Protein AF-A0A7X7SLP4-F1 (afdb_monomer_lite)

Secondary structure (DSSP, 8-state):
-------------------HHHHHHHHHHHT--SHHHHHHHHHHHHTTTTTSHHHHHHHHHHHHHHHHHSPP-HHHHHHHHHHHHHHHT----TT-TTHHHHHHHHHHHHHHHTTSHHHHT-HHHHHHHHHHHHHHHTTPPTTTTTTT-----SPPPHHHHHHHHHHHHHTHHHHHHHHHHHHHHHHHHHHHHHHHHHHHHTS-HHHHHHHHHHHHHHHT--HHHHHHHHTTT---

Structure (mmCIF, N/CA/C/O backbone):
data_AF-A0A7X7SLP4-F1
#
_entry.id   AF-A0A7X7SLP4-F1
#
loop_
_atom_site.group_PDB
_atom_site.id
_atom_site.type_symbol
_atom_site.label_atom_id
_atom_site.label_alt_id
_atom_site.label_comp_id
_atom_site.label_asym_id
_atom_site.label_entity_id
_atom_site.label_seq_id
_atom_site.pdbx_PDB_ins_code
_atom_site.Cartn_x
_atom_site.Cartn_y
_atom_site.Cartn_z
_atom_site.occupancy
_atom_site.B_iso_or_equiv
_atom_site.auth_seq_id
_atom_site.auth_comp_id
_atom_site.auth_asym_id
_atom_site.auth_atom_id
_atom_site.pdbx_PDB_model_num
ATOM 1 N N . MET A 1 1 ? 14.602 -52.295 -41.743 1.00 39.81 1 MET A N 1
ATOM 2 C CA . MET A 1 1 ? 14.988 -51.741 -40.430 1.00 39.81 1 MET A CA 1
ATOM 3 C C . MET A 1 1 ? 15.467 -50.313 -40.613 1.00 39.81 1 MET A C 1
ATOM 5 O O . MET A 1 1 ? 16.560 -50.138 -41.123 1.00 39.81 1 MET A O 1
ATOM 9 N N . LEU A 1 2 ? 14.656 -49.324 -40.236 1.00 30.56 2 LEU A N 1
ATOM 10 C CA . LEU A 1 2 ? 15.111 -48.065 -39.636 1.00 30.56 2 LEU A CA 1
ATOM 11 C C . LEU A 1 2 ? 13.874 -47.307 -39.144 1.00 30.56 2 LEU A C 1
ATOM 13 O O . LEU A 1 2 ? 12.909 -47.118 -39.879 1.00 30.56 2 LEU A O 1
ATOM 17 N N . LEU A 1 3 ? 13.888 -47.040 -37.842 1.00 29.89 3 LEU A N 1
ATOM 18 C CA . LEU A 1 3 ? 12.784 -46.564 -37.024 1.00 29.89 3 LEU A CA 1
ATOM 19 C C . LEU A 1 3 ? 12.465 -45.085 -37.275 1.00 29.89 3 LEU A C 1
ATOM 21 O O . LEU A 1 3 ? 13.362 -44.257 -37.411 1.00 29.89 3 LEU A O 1
ATOM 25 N N . LEU A 1 4 ? 11.162 -44.789 -37.235 1.00 32.41 4 LEU A N 1
ATOM 26 C CA . LEU A 1 4 ? 10.574 -43.476 -36.980 1.00 32.41 4 LEU A CA 1
ATOM 27 C C . LEU A 1 4 ? 11.237 -42.791 -35.772 1.00 32.41 4 LEU A C 1
ATOM 29 O O . LEU A 1 4 ? 11.295 -43.374 -34.691 1.00 32.41 4 LEU A O 1
ATOM 33 N N . ALA A 1 5 ? 11.583 -41.514 -35.914 1.00 36.44 5 ALA A N 1
ATOM 34 C CA . ALA A 1 5 ? 11.737 -40.600 -34.786 1.00 36.44 5 ALA A CA 1
ATOM 35 C C . ALA A 1 5 ? 10.960 -39.312 -35.088 1.00 36.44 5 ALA A C 1
ATOM 37 O O . ALA A 1 5 ? 11.470 -38.370 -35.689 1.00 36.44 5 ALA A O 1
ATOM 38 N N . VAL A 1 6 ? 9.685 -39.300 -34.694 1.00 35.59 6 VAL A N 1
ATOM 39 C CA . VAL A 1 6 ? 8.887 -38.077 -34.585 1.00 35.59 6 VAL A CA 1
ATOM 40 C C . VAL A 1 6 ? 9.350 -37.365 -33.316 1.00 35.59 6 VAL A C 1
ATOM 42 O O . VAL A 1 6 ? 9.094 -37.825 -32.206 1.00 35.59 6 VAL A O 1
ATOM 45 N N . LEU A 1 7 ? 10.054 -36.247 -33.482 1.00 33.22 7 LEU A N 1
ATOM 46 C CA . LEU A 1 7 ? 10.352 -35.305 -32.405 1.00 33.22 7 LEU A CA 1
ATOM 47 C C . LEU A 1 7 ? 9.052 -34.597 -32.003 1.00 33.22 7 LEU A C 1
ATOM 49 O O . LEU A 1 7 ? 8.697 -33.548 -32.536 1.00 33.22 7 LEU A O 1
ATOM 53 N N . ILE A 1 8 ? 8.325 -35.190 -31.055 1.00 36.59 8 ILE A N 1
ATOM 54 C CA . ILE A 1 8 ? 7.305 -34.478 -30.287 1.00 36.59 8 ILE A CA 1
ATOM 55 C C . ILE A 1 8 ? 8.057 -33.508 -29.379 1.00 36.59 8 ILE A C 1
ATOM 57 O O . ILE A 1 8 ? 8.629 -33.902 -28.362 1.00 36.59 8 ILE A O 1
ATOM 61 N N . VAL A 1 9 ? 8.059 -32.231 -29.762 1.00 33.56 9 VAL A N 1
ATOM 62 C CA . VAL A 1 9 ? 8.387 -31.123 -28.865 1.00 33.56 9 VAL A CA 1
ATOM 63 C C . VAL A 1 9 ? 7.417 -31.214 -27.689 1.00 33.56 9 VAL A C 1
ATOM 65 O O . VAL A 1 9 ? 6.245 -30.858 -27.803 1.00 33.56 9 VAL A O 1
ATOM 68 N N . HIS A 1 10 ? 7.897 -31.746 -26.565 1.00 30.38 10 HIS A N 1
ATOM 69 C CA . HIS A 1 10 ? 7.218 -31.647 -25.283 1.00 30.38 10 HIS A CA 1
ATOM 70 C C . HIS A 1 10 ? 7.176 -30.165 -24.908 1.00 30.38 10 HIS A C 1
ATOM 72 O O . HIS A 1 10 ? 8.094 -29.628 -24.293 1.00 30.38 10 HIS A O 1
ATOM 78 N N . MET A 1 11 ? 6.098 -29.487 -25.300 1.00 30.58 11 MET A N 1
ATOM 79 C CA . MET A 1 11 ? 5.671 -28.305 -24.572 1.00 30.58 11 MET A CA 1
ATOM 80 C C . MET A 1 11 ? 5.425 -28.745 -23.127 1.00 30.58 11 MET A C 1
ATOM 82 O O . MET A 1 11 ? 4.698 -29.724 -22.929 1.00 30.58 11 MET A O 1
ATOM 86 N N . PRO A 1 12 ? 5.993 -28.073 -22.111 1.00 33.44 12 PRO A N 1
ATOM 87 C CA . PRO A 1 12 ? 5.553 -28.313 -20.755 1.00 33.44 12 PRO A CA 1
ATOM 88 C C . PRO A 1 12 ? 4.082 -27.911 -20.725 1.00 33.44 12 PRO A C 1
ATOM 90 O O . PRO A 1 12 ? 3.734 -26.736 -20.871 1.00 33.44 12 PRO A O 1
ATOM 93 N N . ALA A 1 13 ? 3.206 -28.908 -20.607 1.00 32.22 13 ALA A N 1
ATOM 94 C CA . ALA A 1 13 ? 1.824 -28.677 -20.258 1.00 32.22 13 ALA A CA 1
ATOM 95 C C . ALA A 1 13 ? 1.851 -27.749 -19.044 1.00 32.22 13 ALA A C 1
ATOM 97 O O . ALA A 1 13 ? 2.453 -28.087 -18.022 1.00 32.22 13 ALA A O 1
ATOM 98 N N . LYS A 1 14 ? 1.251 -26.559 -19.173 1.00 37.62 14 LYS A N 1
ATOM 99 C CA . LYS A 1 14 ? 0.874 -25.752 -18.016 1.00 37.62 14 LYS A CA 1
ATOM 100 C C . LYS A 1 14 ? 0.113 -26.698 -17.102 1.00 37.62 14 LYS A C 1
ATOM 102 O O . LYS A 1 14 ? -1.035 -27.037 -17.388 1.00 37.62 14 LYS A O 1
ATOM 107 N N . SER A 1 15 ? 0.786 -27.172 -16.058 1.00 34.22 15 SER A N 1
ATOM 108 C CA . SER A 1 15 ? 0.146 -27.837 -14.942 1.00 34.22 15 SER A CA 1
ATOM 109 C C . SER A 1 15 ? -0.967 -26.892 -14.523 1.00 34.22 15 SER A C 1
ATOM 111 O O . SER A 1 15 ? -0.706 -25.778 -14.064 1.00 34.22 15 SER A O 1
ATOM 113 N N . LYS A 1 16 ? -2.216 -27.285 -14.784 1.00 40.72 16 LYS A N 1
ATOM 114 C CA . LYS A 1 16 ? -3.350 -26.728 -14.065 1.00 40.72 16 LYS A CA 1
ATOM 115 C C . LYS A 1 16 ? -3.080 -27.121 -12.620 1.00 40.72 16 LYS A C 1
ATOM 117 O O . LYS A 1 16 ? -3.448 -28.220 -12.212 1.00 40.72 16 LYS A O 1
ATOM 122 N N . ALA A 1 17 ? -2.363 -26.268 -11.887 1.00 43.84 17 ALA A N 1
ATOM 123 C CA . ALA A 1 17 ? -2.328 -26.331 -10.440 1.00 43.84 17 ALA A CA 1
ATOM 124 C C . ALA A 1 17 ? -3.786 -26.501 -10.017 1.00 43.84 17 ALA A C 1
ATOM 126 O O . ALA A 1 17 ? -4.636 -25.726 -10.456 1.00 43.84 17 ALA A O 1
ATOM 127 N N . SER A 1 18 ? -4.087 -27.601 -9.327 1.00 43.50 18 SER A N 1
ATOM 128 C CA . SER A 1 18 ? -5.453 -27.979 -8.984 1.00 43.50 18 SER A CA 1
ATOM 129 C C . SER A 1 18 ? -6.131 -26.785 -8.313 1.00 43.50 18 SER A C 1
ATOM 131 O O . SER A 1 18 ? -5.797 -26.428 -7.186 1.00 43.50 18 SER A O 1
ATOM 133 N N . THR A 1 19 ? -7.030 -26.117 -9.035 1.00 52.56 19 THR A N 1
ATOM 134 C CA . THR A 1 19 ? -7.731 -24.919 -8.557 1.00 52.56 19 THR A CA 1
ATOM 135 C C . THR A 1 19 ? -8.797 -25.284 -7.527 1.00 52.56 19 THR A C 1
ATOM 137 O O . THR A 1 19 ? -9.138 -24.463 -6.687 1.00 52.56 19 THR A O 1
ATOM 140 N N . ALA A 1 20 ? -9.267 -26.535 -7.526 1.00 53.53 20 ALA A N 1
ATOM 141 C CA . ALA A 1 20 ? -10.310 -27.042 -6.635 1.00 53.53 20 ALA A CA 1
ATOM 142 C C . ALA A 1 20 ? -10.036 -26.826 -5.125 1.00 53.53 20 ALA A C 1
ATOM 144 O O . ALA A 1 20 ? -10.887 -26.231 -4.463 1.00 53.53 20 ALA A O 1
ATOM 145 N N . PRO A 1 21 ? -8.877 -27.222 -4.551 1.00 61.38 21 PRO A N 1
ATOM 146 C CA . PRO A 1 21 ? -8.593 -26.991 -3.130 1.00 61.38 21 PRO A CA 1
ATOM 147 C C . PRO A 1 21 ? -8.506 -25.503 -2.759 1.00 61.38 21 PRO A C 1
ATOM 149 O O . PRO A 1 21 ? -8.809 -25.138 -1.624 1.00 61.38 21 PRO A O 1
ATOM 152 N N . GLN A 1 22 ? -8.125 -24.636 -3.702 1.00 66.88 22 GLN A N 1
ATOM 153 C CA . GLN A 1 22 ? -8.015 -23.195 -3.470 1.00 66.88 22 GLN A CA 1
ATOM 154 C C . GLN A 1 22 ? -9.369 -22.484 -3.593 1.00 66.88 22 GLN A C 1
ATOM 156 O O . GLN A 1 22 ? -9.683 -21.646 -2.753 1.00 66.88 22 GLN A O 1
ATOM 161 N N . THR A 1 23 ? -10.213 -22.866 -4.556 1.00 71.44 23 THR A N 1
ATOM 162 C CA . THR A 1 23 ? -11.600 -22.381 -4.657 1.00 71.44 23 THR A CA 1
ATOM 163 C C . THR A 1 23 ? -12.393 -22.728 -3.396 1.00 71.44 23 THR A C 1
ATOM 165 O O . THR A 1 23 ? -13.033 -21.858 -2.812 1.00 71.44 23 THR A O 1
ATOM 168 N N . GLN A 1 24 ? -12.247 -23.955 -2.886 1.00 74.25 24 GLN A N 1
ATOM 169 C CA . GLN A 1 24 ? -12.887 -24.372 -1.637 1.00 74.25 24 GLN A CA 1
ATOM 170 C C . GLN A 1 24 ? -12.340 -23.629 -0.401 1.00 74.25 24 GLN A C 1
ATOM 172 O O . GLN A 1 24 ? -13.026 -23.522 0.614 1.00 74.25 24 GLN A O 1
ATOM 177 N N . ALA A 1 25 ? -11.095 -23.140 -0.429 1.00 74.44 25 ALA A N 1
ATOM 178 C CA . ALA A 1 25 ? -10.548 -22.298 0.640 1.00 74.44 25 ALA A CA 1
ATOM 179 C C . ALA A 1 25 ? -11.152 -20.885 0.607 1.00 74.44 25 ALA A C 1
ATOM 181 O O . ALA A 1 25 ? -11.565 -20.375 1.645 1.00 74.44 25 ALA A O 1
ATOM 182 N N . VAL A 1 26 ? -11.288 -20.290 -0.583 1.00 77.44 26 VAL A N 1
ATOM 183 C CA . VAL A 1 26 ? -11.938 -18.981 -0.764 1.00 77.44 26 VAL A CA 1
ATOM 184 C C . VAL A 1 26 ? -13.393 -19.027 -0.293 1.00 77.44 26 VAL A C 1
ATOM 186 O O . VAL A 1 26 ? -13.789 -18.212 0.536 1.00 77.44 26 VAL A O 1
ATOM 189 N N . GLU A 1 27 ? -14.173 -20.019 -0.732 1.00 81.94 27 GLU A N 1
ATOM 190 C CA . GLU A 1 27 ? -15.573 -20.186 -0.309 1.00 81.94 27 GLU A CA 1
ATOM 191 C C . GLU A 1 27 ? -15.710 -20.332 1.213 1.00 81.94 27 GLU A C 1
ATOM 193 O O . GLU A 1 27 ? -16.589 -19.722 1.822 1.00 81.94 27 GLU A O 1
ATOM 198 N N . ARG A 1 28 ? -14.803 -21.085 1.851 1.00 80.25 28 ARG A N 1
ATOM 199 C CA . ARG A 1 28 ? -14.775 -21.230 3.313 1.00 80.25 28 ARG A CA 1
ATOM 200 C C . ARG A 1 28 ? -14.510 -19.908 4.023 1.00 80.25 28 ARG A C 1
ATOM 202 O O . ARG A 1 28 ? -15.190 -19.625 5.004 1.00 80.25 28 ARG A O 1
ATOM 209 N N . VAL A 1 29 ? -13.563 -19.103 3.539 1.00 79.50 29 VAL A N 1
ATOM 210 C CA . VAL A 1 29 ? -13.265 -17.780 4.114 1.00 79.50 29 VAL A CA 1
ATOM 211 C C . VAL A 1 29 ? -14.457 -16.833 3.964 1.00 79.50 29 VAL A C 1
ATOM 213 O O . VAL A 1 29 ? -14.805 -16.127 4.911 1.00 79.50 29 VAL A O 1
ATOM 216 N N . LEU A 1 30 ? -15.108 -16.833 2.800 1.00 82.75 30 LEU A N 1
ATOM 217 C CA . LEU A 1 30 ? -16.271 -15.982 2.533 1.00 82.75 30 LEU A CA 1
ATOM 218 C C . LEU A 1 30 ? -17.514 -16.394 3.342 1.00 82.75 30 LEU A C 1
ATOM 220 O O . LEU A 1 30 ? -18.386 -15.568 3.601 1.00 82.75 30 LEU A O 1
ATOM 224 N N . ALA A 1 31 ? -17.583 -17.641 3.809 1.00 82.00 31 ALA A N 1
ATOM 225 C CA . ALA A 1 31 ? -18.633 -18.109 4.714 1.00 82.00 31 ALA A CA 1
ATOM 226 C C . ALA A 1 31 ? -18.409 -17.714 6.192 1.00 82.00 31 ALA A C 1
ATOM 228 O O . ALA A 1 31 ? -19.238 -18.019 7.049 1.00 82.00 31 ALA A O 1
ATOM 229 N N . LEU A 1 32 ? -17.291 -17.060 6.534 1.00 81.50 32 LEU A N 1
ATOM 230 C CA . LEU A 1 32 ? -16.992 -16.681 7.917 1.00 81.50 32 LEU A CA 1
ATOM 231 C C . LEU A 1 32 ? -17.767 -15.435 8.353 1.00 81.50 32 LEU A C 1
ATOM 233 O O . LEU A 1 32 ? -17.847 -14.446 7.625 1.00 81.50 32 LEU A O 1
ATOM 237 N N . HIS A 1 33 ? -18.268 -15.460 9.592 1.00 74.69 33 HIS A N 1
ATOM 238 C CA . HIS A 1 33 ? -19.083 -14.381 10.170 1.00 74.69 33 HIS A CA 1
ATOM 239 C C . HIS A 1 33 ? -18.626 -13.925 11.571 1.00 74.69 33 HIS A C 1
ATOM 241 O O . HIS A 1 33 ? -19.318 -13.146 12.218 1.00 74.69 33 HIS A O 1
ATOM 247 N N . GLY A 1 34 ? -17.471 -14.395 12.062 1.00 71.00 34 GLY A N 1
ATOM 248 C CA . GLY A 1 34 ? -17.004 -14.127 13.430 1.00 71.00 34 GLY A CA 1
ATOM 249 C C . GLY A 1 34 ? -15.522 -13.761 13.535 1.00 71.00 34 GLY A C 1
ATOM 250 O O . GLY A 1 34 ? -14.697 -14.212 12.745 1.00 71.00 34 GLY A O 1
ATOM 251 N N . VAL A 1 35 ? -15.180 -12.976 14.561 1.00 70.44 35 VAL A N 1
ATOM 252 C CA . VAL A 1 35 ? -13.839 -12.389 14.794 1.00 70.44 35 VAL A CA 1
ATOM 253 C C . VAL A 1 35 ? -12.739 -13.437 14.899 1.00 70.44 35 VAL A C 1
ATOM 255 O O . VAL A 1 35 ? -11.696 -13.323 14.252 1.00 70.44 35 VAL A O 1
ATOM 258 N N . THR A 1 36 ? -12.977 -14.466 15.717 1.00 76.25 36 THR A N 1
ATOM 259 C CA . THR A 1 36 ? -12.037 -15.570 15.940 1.00 76.25 36 THR A CA 1
ATOM 260 C C . THR A 1 36 ? -11.795 -16.324 14.639 1.00 76.25 36 THR A C 1
ATOM 262 O O . THR A 1 36 ? -10.654 -16.620 14.300 1.00 76.25 36 THR A O 1
ATOM 265 N N . SER A 1 37 ? -12.855 -16.553 13.862 1.00 79.50 37 SER A N 1
ATOM 266 C CA . SER A 1 37 ? -12.766 -17.242 12.579 1.00 79.50 37 SER A CA 1
ATOM 267 C C . SER A 1 37 ? -11.988 -16.424 11.547 1.00 79.50 37 SER A C 1
ATOM 269 O O . SER A 1 37 ? -11.099 -16.968 10.902 1.00 79.50 37 SER A O 1
ATOM 271 N N . ILE A 1 38 ? -12.246 -15.113 11.441 1.00 81.81 38 ILE A N 1
ATOM 272 C CA . ILE A 1 38 ? -11.504 -14.218 10.536 1.00 81.81 38 ILE A CA 1
ATOM 273 C C . ILE A 1 38 ? -10.020 -14.155 10.910 1.00 81.81 38 ILE A C 1
ATOM 275 O O . ILE A 1 38 ? -9.158 -14.279 10.043 1.00 81.81 38 ILE A O 1
ATOM 279 N N . THR A 1 39 ? -9.705 -14.006 12.199 1.00 79.81 39 THR A N 1
ATOM 280 C CA . THR A 1 39 ? -8.309 -13.920 12.659 1.00 79.81 39 THR A CA 1
ATOM 281 C C . THR A 1 39 ? -7.547 -15.214 12.368 1.00 79.81 39 THR A C 1
ATOM 283 O O . THR A 1 39 ? -6.405 -15.162 11.914 1.00 79.81 39 THR A O 1
ATOM 286 N N . ASN A 1 40 ? -8.189 -16.368 12.569 1.00 86.19 40 ASN A N 1
ATOM 287 C CA . ASN A 1 40 ? -7.597 -17.676 12.291 1.00 86.19 40 ASN A CA 1
ATOM 288 C C . ASN A 1 40 ? -7.439 -17.952 10.789 1.00 86.19 40 ASN A C 1
ATOM 290 O O . ASN A 1 40 ? -6.538 -18.689 10.406 1.00 86.19 40 ASN A O 1
ATOM 294 N N . ALA A 1 41 ? -8.273 -17.341 9.944 1.00 87.56 41 ALA A N 1
ATOM 295 C CA . ALA A 1 41 ? -8.217 -17.493 8.494 1.00 87.56 41 ALA A CA 1
ATOM 296 C C . ALA A 1 41 ? -7.155 -16.607 7.815 1.00 87.56 41 ALA A C 1
ATOM 298 O O . ALA A 1 41 ? -6.837 -16.834 6.650 1.00 87.56 41 ALA A O 1
ATOM 299 N N . LEU A 1 42 ? -6.568 -15.618 8.506 1.00 88.44 42 LEU A N 1
ATOM 300 C CA . LEU A 1 42 ? -5.578 -14.705 7.911 1.00 88.44 42 LEU A CA 1
ATOM 301 C C . LEU A 1 42 ? -4.397 -15.406 7.209 1.00 88.44 42 LEU A C 1
ATOM 303 O O . LEU A 1 42 ? -4.028 -14.955 6.123 1.00 88.44 42 LEU A O 1
ATOM 307 N N . PRO A 1 43 ? -3.799 -16.489 7.749 1.00 90.50 43 PRO A N 1
ATOM 308 C CA . PRO A 1 43 ? -2.751 -17.224 7.044 1.00 90.50 43 PRO A CA 1
ATOM 309 C C . PRO A 1 43 ? -3.234 -17.846 5.727 1.00 90.50 43 PRO A C 1
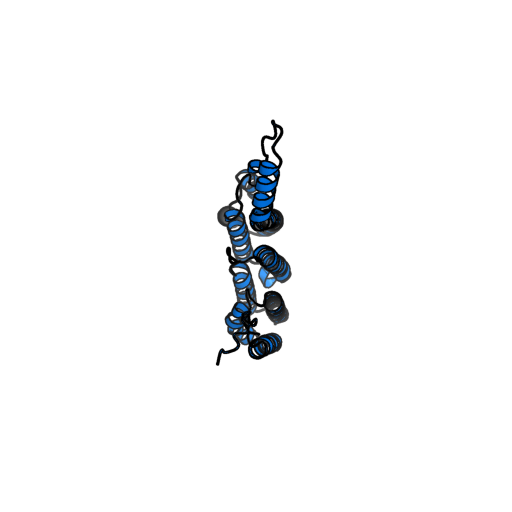ATOM 311 O O . PRO A 1 43 ? -2.523 -17.771 4.726 1.00 90.50 43 PRO A O 1
ATOM 314 N N . GLU A 1 44 ? -4.447 -18.408 5.707 1.00 89.88 44 GLU A N 1
ATOM 315 C CA . GLU A 1 44 ? -5.051 -18.994 4.502 1.00 89.88 44 GLU A CA 1
ATOM 316 C C . GLU A 1 44 ? -5.349 -17.920 3.455 1.00 89.88 44 GLU A C 1
ATOM 318 O O . GLU A 1 44 ? -5.034 -18.097 2.280 1.00 89.88 44 GLU A O 1
ATOM 323 N N . ILE A 1 45 ? -5.871 -16.767 3.887 1.00 92.12 45 ILE A N 1
ATOM 324 C CA . ILE A 1 45 ? -6.082 -15.609 3.013 1.00 92.12 45 ILE A CA 1
ATOM 325 C C . ILE A 1 45 ? -4.744 -15.163 2.423 1.00 92.12 45 ILE A C 1
ATOM 327 O O . ILE A 1 45 ? -4.629 -15.013 1.211 1.00 92.12 45 ILE A O 1
ATOM 331 N N . ARG A 1 46 ? -3.707 -15.000 3.254 1.00 92.19 46 ARG A N 1
ATOM 332 C CA . ARG A 1 46 ? -2.376 -14.562 2.808 1.00 92.19 46 ARG A CA 1
ATOM 333 C C . ARG A 1 46 ? -1.758 -15.512 1.780 1.00 92.19 46 ARG A C 1
ATOM 335 O O . ARG A 1 46 ? -1.072 -15.036 0.881 1.00 92.19 46 ARG A O 1
ATOM 342 N N . ALA A 1 47 ? -2.023 -16.814 1.876 1.00 91.12 47 ALA A N 1
ATOM 343 C CA . ALA A 1 47 ? -1.537 -17.811 0.921 1.00 91.12 47 ALA A CA 1
ATOM 344 C C . ALA A 1 47 ? -2.128 -17.657 -0.496 1.00 91.12 47 ALA A C 1
ATOM 346 O O . ALA A 1 47 ? -1.568 -18.195 -1.449 1.00 91.12 47 ALA A O 1
ATOM 347 N N . LEU A 1 48 ? -3.227 -16.909 -0.660 1.00 91.38 48 LEU A N 1
ATOM 348 C CA . LEU A 1 48 ? -3.782 -16.577 -1.978 1.00 91.38 48 LEU A CA 1
ATOM 349 C C . LEU A 1 48 ? -2.895 -15.589 -2.749 1.00 91.38 48 LEU A C 1
ATOM 351 O O . LEU A 1 48 ? -3.003 -15.490 -3.968 1.00 91.38 48 LEU A O 1
ATOM 355 N N . TRP A 1 49 ? -2.017 -14.852 -2.070 1.00 91.94 49 TRP A N 1
ATOM 356 C CA . TRP A 1 49 ? -1.101 -13.914 -2.708 1.00 91.94 49 TRP A CA 1
ATOM 357 C C . TRP A 1 49 ? 0.256 -14.568 -3.013 1.00 91.94 49 TRP A C 1
ATOM 359 O O . TRP A 1 49 ? 0.786 -15.272 -2.153 1.00 91.94 49 TRP A O 1
ATOM 369 N N . PRO A 1 50 ? 0.890 -14.298 -4.170 1.00 92.38 50 PRO A N 1
ATOM 370 C CA . PRO A 1 50 ? 0.449 -13.426 -5.266 1.00 92.38 50 PRO A CA 1
ATOM 371 C C . PRO A 1 50 ? -0.358 -14.141 -6.363 1.00 92.38 50 PRO A C 1
ATOM 373 O O . PRO A 1 50 ? -0.781 -13.484 -7.306 1.00 92.38 50 PRO A O 1
ATOM 376 N N . GLU A 1 51 ? -0.560 -15.459 -6.282 1.00 90.69 51 GLU A N 1
ATOM 377 C CA . GLU A 1 51 ? -1.093 -16.255 -7.405 1.00 90.69 51 GLU A CA 1
ATOM 378 C C . GLU A 1 51 ? -2.581 -16.009 -7.710 1.00 90.69 51 GLU A C 1
ATOM 380 O O . GLU A 1 51 ? -3.029 -16.178 -8.843 1.00 90.69 51 GLU A O 1
ATOM 385 N N . GLN A 1 52 ? -3.361 -15.586 -6.716 1.00 91.06 52 GLN A N 1
ATOM 386 C CA . GLN A 1 52 ? -4.784 -15.261 -6.834 1.00 91.06 52 GLN A CA 1
ATOM 387 C C . GLN A 1 52 ? -5.084 -13.900 -6.189 1.00 91.06 52 GLN A C 1
ATOM 389 O O . GLN A 1 52 ? -5.814 -13.807 -5.198 1.00 91.06 52 GLN A O 1
ATOM 394 N N . PRO A 1 53 ? -4.562 -12.798 -6.755 1.00 91.94 53 PRO A N 1
ATOM 395 C CA . PRO A 1 53 ? -4.606 -11.489 -6.108 1.00 91.94 53 PRO A CA 1
ATOM 396 C C . PRO A 1 53 ? -6.033 -10.922 -6.025 1.00 91.94 53 PRO A C 1
ATOM 398 O O . PRO A 1 53 ? -6.349 -10.163 -5.111 1.00 91.94 53 PRO A O 1
ATOM 401 N N . LYS A 1 54 ? -6.922 -11.327 -6.944 1.00 92.12 54 LYS A N 1
ATOM 402 C CA . LYS A 1 54 ? -8.350 -10.976 -6.899 1.00 92.12 54 LYS A CA 1
ATOM 403 C C . LYS A 1 54 ? -9.072 -11.680 -5.750 1.00 92.12 54 LYS A C 1
ATOM 405 O O . LYS A 1 54 ? -9.710 -11.000 -4.958 1.00 92.12 54 LYS A O 1
ATOM 410 N N . ALA A 1 55 ? -8.892 -12.995 -5.614 1.00 92.44 55 ALA A N 1
ATOM 411 C CA . ALA A 1 55 ? -9.478 -13.761 -4.514 1.00 92.44 55 ALA A CA 1
ATOM 412 C C . ALA A 1 55 ? -8.931 -13.298 -3.155 1.00 92.44 55 ALA A C 1
ATOM 414 O O . ALA A 1 55 ? -9.687 -13.135 -2.205 1.00 92.44 55 ALA A O 1
ATOM 415 N N . TYR A 1 56 ? -7.629 -12.993 -3.077 1.00 94.31 56 TYR A N 1
ATOM 416 C CA . TYR A 1 56 ? -7.036 -12.334 -1.912 1.00 94.31 56 TYR A CA 1
ATOM 417 C C . TYR A 1 56 ? -7.774 -11.031 -1.565 1.00 94.31 56 TYR A C 1
ATOM 419 O O . TYR A 1 56 ? -8.197 -10.845 -0.425 1.00 94.31 56 TYR A O 1
ATOM 427 N N . SER A 1 57 ? -7.966 -10.144 -2.550 1.00 94.94 57 SER A N 1
ATOM 428 C CA . SER A 1 57 ? -8.668 -8.871 -2.354 1.00 94.94 57 SER A CA 1
ATOM 429 C C . SER A 1 57 ? -10.107 -9.069 -1.874 1.00 94.94 57 SER A C 1
ATOM 431 O O . SER A 1 57 ? -10.528 -8.397 -0.937 1.00 94.94 57 SER A O 1
ATOM 433 N N . GLU A 1 58 ? -10.845 -10.007 -2.468 1.00 94.62 58 GLU A N 1
ATOM 434 C CA . GLU A 1 58 ? -12.219 -10.344 -2.076 1.00 94.62 58 GLU A CA 1
ATOM 435 C C . GLU A 1 58 ? -12.292 -10.862 -0.634 1.00 94.62 58 GLU A C 1
ATOM 437 O O . GLU A 1 58 ? -13.082 -10.352 0.160 1.00 94.62 58 GLU A O 1
ATOM 442 N N . CYS A 1 59 ? -11.413 -11.794 -0.259 1.00 94.19 59 CYS A N 1
ATOM 443 C CA . CYS A 1 59 ? -11.330 -12.324 1.101 1.00 94.19 59 CYS A CA 1
ATOM 444 C C . CYS A 1 59 ? -10.997 -11.242 2.139 1.00 94.19 59 CYS A C 1
ATOM 446 O O . CYS A 1 59 ? -11.583 -11.225 3.221 1.00 94.19 59 CYS A O 1
ATOM 448 N N . ILE A 1 60 ? -10.076 -10.323 1.826 1.00 95.69 60 ILE A N 1
ATOM 449 C CA . ILE A 1 60 ? -9.738 -9.208 2.720 1.00 95.69 60 ILE A CA 1
ATOM 450 C C . ILE A 1 60 ? -10.919 -8.249 2.874 1.00 95.69 60 ILE A C 1
ATOM 452 O O . ILE A 1 60 ? -11.232 -7.859 3.999 1.00 95.69 60 ILE A O 1
ATOM 456 N N . LYS A 1 61 ? -11.588 -7.881 1.774 1.00 94.81 61 LYS A N 1
ATOM 457 C CA . LYS A 1 61 ? -12.769 -7.006 1.822 1.00 94.81 61 LYS A CA 1
ATOM 458 C C . LYS A 1 61 ? -13.864 -7.609 2.689 1.00 94.81 61 LYS A C 1
ATOM 460 O O . LYS A 1 61 ? -14.356 -6.947 3.596 1.00 94.81 61 LYS A O 1
ATOM 465 N N . HIS A 1 62 ? -14.156 -8.893 2.480 1.00 92.00 62 HIS A N 1
ATOM 466 C CA . HIS A 1 62 ? -15.106 -9.635 3.303 1.00 92.00 62 HIS A CA 1
ATOM 467 C C . HIS A 1 62 ? -14.709 -9.634 4.782 1.00 92.00 62 HIS A C 1
ATOM 469 O O . HIS A 1 62 ? -15.530 -9.326 5.642 1.00 92.00 62 HIS A O 1
ATOM 475 N N . ALA A 1 63 ? -13.440 -9.916 5.092 1.00 91.94 63 ALA A N 1
ATOM 476 C CA . ALA A 1 63 ? -12.942 -9.904 6.465 1.00 91.94 63 ALA A CA 1
ATOM 477 C C . ALA A 1 63 ? -13.136 -8.540 7.144 1.00 91.94 63 ALA A C 1
ATOM 479 O O . ALA A 1 63 ? -13.604 -8.482 8.280 1.00 91.94 63 ALA A O 1
ATOM 480 N N . VAL A 1 64 ? -12.815 -7.444 6.454 1.00 91.88 64 VAL A N 1
ATOM 481 C CA . VAL A 1 64 ? -13.017 -6.085 6.975 1.00 91.88 64 VAL A CA 1
ATOM 482 C C . VAL A 1 64 ? -14.505 -5.768 7.137 1.00 91.88 64 VAL A C 1
ATOM 484 O O . VAL A 1 64 ? -14.885 -5.263 8.190 1.00 91.88 64 VAL A O 1
ATOM 487 N N . ASP A 1 65 ? -15.354 -6.114 6.167 1.00 89.50 65 ASP A N 1
ATOM 488 C CA . ASP A 1 65 ? -16.804 -5.878 6.235 1.00 89.50 65 ASP A CA 1
ATOM 489 C C . ASP A 1 65 ? -17.463 -6.632 7.396 1.00 89.50 65 ASP A C 1
ATOM 491 O O . ASP A 1 65 ? -18.309 -6.079 8.102 1.00 89.50 65 ASP A O 1
ATOM 495 N N . VAL A 1 66 ? -17.074 -7.890 7.621 1.00 87.44 66 VAL A N 1
ATOM 496 C CA . VAL A 1 66 ? -17.549 -8.692 8.758 1.00 87.44 66 VAL A CA 1
ATOM 497 C C . VAL A 1 66 ? -17.144 -8.041 10.078 1.00 87.44 66 VAL A C 1
ATOM 499 O O . VAL A 1 66 ? -17.966 -7.930 10.986 1.00 87.44 66 VAL A O 1
ATOM 502 N N . LEU A 1 67 ? -15.896 -7.576 10.184 1.00 86.69 67 LEU A N 1
ATOM 503 C CA . LEU A 1 67 ? -15.393 -6.930 11.397 1.00 86.69 67 LEU A CA 1
ATOM 504 C C . LEU A 1 67 ? -16.018 -5.548 11.630 1.00 86.69 67 LEU A C 1
ATOM 506 O O . LEU A 1 67 ? -16.222 -5.174 12.781 1.00 86.69 67 LEU A O 1
ATOM 510 N N . ALA A 1 68 ? -16.351 -4.811 10.568 1.00 83.00 68 ALA A N 1
ATOM 511 C CA . ALA A 1 68 ? -16.990 -3.499 10.651 1.00 83.00 68 ALA A CA 1
ATOM 512 C C . ALA A 1 68 ? -18.476 -3.569 11.047 1.00 83.00 68 ALA A C 1
ATOM 514 O O . ALA A 1 68 ? -18.995 -2.623 11.630 1.00 83.00 68 ALA A O 1
ATOM 515 N N . LYS A 1 69 ? -19.168 -4.674 10.735 1.00 79.62 69 LYS A N 1
ATOM 516 C CA . LYS A 1 69 ? -20.589 -4.891 11.080 1.00 79.62 69 LYS A CA 1
ATOM 517 C C . LYS A 1 69 ? -20.805 -5.462 12.483 1.00 79.62 69 LYS A C 1
ATOM 519 O O . LYS A 1 69 ? -21.944 -5.545 12.939 1.00 79.62 69 LYS A O 1
ATOM 524 N N . ALA A 1 70 ? -19.745 -5.917 13.140 1.00 72.06 70 ALA A N 1
ATOM 525 C CA . ALA A 1 70 ? -19.837 -6.522 14.457 1.00 72.06 70 ALA A CA 1
ATOM 526 C C . ALA A 1 70 ? -19.972 -5.447 15.564 1.00 72.06 70 ALA A C 1
ATOM 528 O O . ALA A 1 70 ? -19.490 -4.331 15.383 1.00 72.06 70 ALA A O 1
ATOM 529 N N . PRO A 1 71 ? -20.612 -5.756 16.711 1.00 72.19 71 PRO A N 1
ATOM 530 C CA . PRO A 1 71 ? -20.828 -4.787 17.790 1.00 72.19 71 PRO A CA 1
ATOM 531 C C . PRO A 1 71 ? -19.507 -4.229 18.320 1.00 72.19 71 PRO A C 1
ATOM 533 O O . PRO A 1 71 ? -18.622 -5.018 18.640 1.00 72.19 71 PRO A O 1
ATOM 536 N N . ASP A 1 72 ? -19.384 -2.906 18.464 1.00 71.38 72 ASP A N 1
ATOM 537 C CA . ASP A 1 72 ? -18.126 -2.247 18.839 1.00 71.38 72 ASP A CA 1
ATOM 538 C C . ASP A 1 72 ? -17.447 -2.894 20.056 1.00 71.38 72 ASP A C 1
ATOM 540 O O . ASP A 1 72 ? -17.953 -2.898 21.180 1.00 71.38 72 ASP A O 1
ATOM 544 N N . SER A 1 73 ? -16.248 -3.434 19.833 1.00 77.25 73 SER A N 1
ATOM 545 C CA . SER A 1 73 ? -15.382 -3.945 20.892 1.00 77.25 73 SER A CA 1
ATOM 546 C C . SER A 1 73 ? -13.916 -3.711 20.544 1.00 77.25 73 SER A C 1
ATOM 548 O O . SER A 1 73 ? -13.512 -3.727 19.380 1.00 77.25 73 SER A O 1
ATOM 550 N N . LYS A 1 74 ? -13.072 -3.527 21.565 1.00 80.81 74 LYS A N 1
ATOM 551 C CA . LYS A 1 74 ? -11.629 -3.304 21.359 1.00 80.81 74 LYS A CA 1
ATOM 552 C C . LYS A 1 74 ? -10.958 -4.450 20.588 1.00 80.81 74 LYS A C 1
ATOM 554 O O . LYS A 1 74 ? -10.035 -4.204 19.814 1.00 80.81 74 LYS A O 1
ATOM 559 N N . SER A 1 75 ? -11.415 -5.688 20.782 1.00 81.00 75 SER A N 1
ATOM 560 C CA . SER A 1 75 ? -10.881 -6.871 20.097 1.00 81.00 75 SER A CA 1
ATOM 561 C C . SER A 1 75 ? -11.194 -6.872 18.598 1.00 81.00 75 SER A C 1
ATOM 563 O O . SER A 1 75 ? -10.323 -7.227 17.806 1.00 81.00 75 SER A O 1
ATOM 565 N N . LEU A 1 76 ? -12.383 -6.416 18.194 1.00 81.62 76 LEU A N 1
ATOM 566 C CA . LEU A 1 76 ? -12.769 -6.244 16.789 1.00 81.62 76 LEU A CA 1
ATOM 567 C C . LEU A 1 76 ? -11.921 -5.195 16.086 1.00 81.62 76 LEU A C 1
ATOM 569 O O . LEU A 1 76 ? -11.350 -5.457 15.028 1.00 81.62 76 LEU A O 1
ATOM 573 N N . THR A 1 77 ? -11.774 -4.035 16.720 1.00 83.62 77 THR A N 1
ATOM 574 C CA . THR A 1 77 ? -10.917 -2.957 16.230 1.00 83.62 77 THR A CA 1
ATOM 575 C C . THR A 1 77 ? -9.474 -3.439 16.053 1.00 83.62 77 THR A C 1
ATOM 577 O O . THR A 1 77 ? -8.848 -3.186 15.025 1.00 83.62 77 THR A O 1
ATOM 580 N N . GLN A 1 78 ? -8.945 -4.215 17.005 1.00 87.19 78 GLN A N 1
ATOM 581 C CA . GLN A 1 78 ? -7.613 -4.809 16.874 1.00 87.19 78 GLN A CA 1
ATOM 582 C C . GLN A 1 78 ? -7.536 -5.837 15.735 1.00 87.19 78 GLN A C 1
ATOM 584 O O . GLN A 1 78 ? -6.537 -5.866 15.016 1.00 87.19 78 GLN A O 1
ATOM 589 N N . ALA A 1 79 ? -8.562 -6.671 15.547 1.00 88.12 79 ALA A N 1
ATOM 590 C CA . ALA A 1 79 ? -8.609 -7.638 14.453 1.00 88.12 79 ALA A CA 1
ATOM 591 C C . ALA A 1 79 ? -8.632 -6.943 13.080 1.00 88.12 79 ALA A C 1
ATOM 593 O O . ALA A 1 79 ? -7.855 -7.316 12.202 1.00 88.12 79 ALA A O 1
ATOM 594 N N . ALA A 1 80 ? -9.430 -5.883 12.919 1.00 90.38 80 ALA A N 1
ATOM 595 C CA . ALA A 1 80 ? -9.500 -5.107 11.680 1.00 90.38 80 ALA A CA 1
ATOM 596 C C . ALA A 1 80 ? -8.143 -4.474 11.341 1.00 90.38 80 ALA A C 1
ATOM 598 O O . ALA A 1 80 ? -7.664 -4.562 10.211 1.00 90.38 80 ALA A O 1
ATOM 599 N N . ARG A 1 81 ? -7.454 -3.931 12.351 1.00 89.94 81 ARG A N 1
ATOM 600 C CA . ARG A 1 81 ? -6.098 -3.386 12.194 1.00 89.94 81 ARG A CA 1
ATOM 601 C C . ARG A 1 81 ? -5.066 -4.456 11.842 1.00 89.94 81 ARG A C 1
ATOM 603 O O . ARG A 1 81 ? -4.175 -4.192 11.045 1.00 89.94 81 ARG A O 1
ATOM 610 N N . ARG A 1 82 ? -5.182 -5.674 12.386 1.00 90.81 82 ARG A N 1
ATOM 611 C CA . ARG A 1 82 ? -4.315 -6.806 12.000 1.00 90.81 82 ARG A CA 1
ATOM 612 C C . ARG A 1 82 ? -4.526 -7.208 10.542 1.00 90.81 82 ARG A C 1
ATOM 614 O O . ARG A 1 82 ? -3.543 -7.463 9.850 1.00 90.81 82 ARG A O 1
ATOM 621 N N . VAL A 1 83 ? -5.777 -7.228 10.076 1.00 93.00 83 VAL A N 1
ATOM 622 C CA . VAL A 1 83 ? -6.098 -7.469 8.660 1.00 93.00 83 VAL A CA 1
ATOM 623 C C . VAL A 1 83 ? -5.457 -6.382 7.795 1.00 93.00 83 VAL A C 1
ATOM 625 O O . VAL A 1 83 ? -4.734 -6.702 6.856 1.00 93.00 83 VAL A O 1
ATOM 628 N N . PHE A 1 84 ? -5.629 -5.109 8.159 1.00 95.44 84 PHE A N 1
ATOM 629 C CA . PHE A 1 84 ? -5.020 -3.983 7.448 1.00 95.44 84 PHE A CA 1
ATOM 630 C C . PHE A 1 84 ? -3.489 -4.069 7.394 1.00 95.44 84 PHE A C 1
ATOM 632 O O . PHE A 1 84 ? -2.906 -4.016 6.313 1.00 95.44 84 PHE A O 1
ATOM 639 N N . ALA A 1 85 ? -2.831 -4.284 8.535 1.00 94.38 85 ALA A N 1
ATOM 640 C CA . ALA A 1 85 ? -1.380 -4.441 8.598 1.00 94.38 85 ALA A CA 1
ATOM 641 C C . ALA A 1 85 ? -0.892 -5.623 7.741 1.00 94.38 85 ALA A C 1
ATOM 643 O O . ALA A 1 85 ? 0.158 -5.536 7.107 1.00 94.38 85 ALA A O 1
ATOM 644 N N . SER A 1 86 ? -1.664 -6.715 7.661 1.00 94.00 86 SER A N 1
ATOM 645 C CA . SER A 1 86 ? -1.354 -7.834 6.764 1.00 94.00 86 SER A CA 1
ATOM 646 C C . SER A 1 86 ? -1.349 -7.411 5.293 1.00 94.00 86 SER A C 1
ATOM 648 O O . SER A 1 86 ? -0.492 -7.871 4.543 1.00 94.00 86 SER A O 1
ATOM 650 N N . VAL A 1 87 ? -2.265 -6.529 4.876 1.00 96.12 87 VAL A N 1
ATOM 651 C CA . VAL A 1 87 ? -2.284 -5.974 3.512 1.00 96.12 87 VAL A CA 1
ATOM 652 C C . VAL A 1 87 ? -1.072 -5.078 3.274 1.00 96.12 87 VAL A C 1
ATOM 654 O O . VAL A 1 87 ? -0.385 -5.248 2.269 1.00 96.12 87 VAL A O 1
ATOM 657 N N . CYS A 1 88 ? -0.770 -4.158 4.193 1.00 95.94 88 CYS A N 1
ATOM 658 C CA . CYS A 1 88 ? 0.366 -3.243 4.050 1.00 95.94 88 CYS A CA 1
ATOM 659 C C . CYS A 1 88 ? 1.697 -3.995 3.934 1.00 95.94 88 CYS A C 1
ATOM 661 O O . CYS A 1 88 ? 2.527 -3.658 3.095 1.00 95.94 88 CYS A O 1
ATOM 663 N N . ARG A 1 89 ? 1.865 -5.071 4.703 1.00 93.50 89 ARG A N 1
ATOM 664 C CA . ARG A 1 89 ? 3.113 -5.846 4.772 1.00 93.50 89 ARG A CA 1
ATOM 665 C C . ARG A 1 89 ? 3.198 -6.980 3.753 1.00 93.50 89 ARG A C 1
ATOM 667 O O . ARG A 1 89 ? 4.158 -7.752 3.777 1.00 93.50 89 ARG A O 1
ATOM 674 N N . ILE A 1 90 ? 2.197 -7.142 2.883 1.00 92.12 90 ILE A N 1
ATOM 675 C CA . ILE A 1 90 ? 2.265 -8.182 1.859 1.00 92.12 90 ILE A CA 1
ATOM 676 C C . ILE A 1 90 ? 3.294 -7.783 0.789 1.00 92.12 90 ILE A C 1
ATOM 678 O O . ILE A 1 90 ? 3.252 -6.648 0.298 1.00 92.12 90 ILE A O 1
ATOM 682 N N . PRO A 1 91 ? 4.252 -8.662 0.443 1.00 86.69 91 PRO A N 1
ATOM 683 C CA . PRO A 1 91 ? 5.323 -8.296 -0.469 1.00 86.69 91 PRO A CA 1
ATOM 684 C C . PRO A 1 91 ? 4.811 -8.211 -1.907 1.00 86.69 91 PRO A C 1
ATOM 686 O O . PRO A 1 91 ? 4.089 -9.090 -2.386 1.00 86.69 91 PRO A O 1
ATOM 689 N N . THR A 1 92 ? 5.250 -7.181 -2.623 1.00 80.56 92 THR A N 1
ATOM 690 C CA . THR A 1 92 ? 5.161 -7.128 -4.084 1.00 80.56 92 THR A CA 1
ATOM 691 C C . THR A 1 92 ? 6.481 -7.680 -4.615 1.00 80.56 92 THR A C 1
ATOM 693 O O . THR A 1 92 ? 7.485 -6.976 -4.616 1.00 80.56 92 THR A O 1
ATOM 696 N N . SER A 1 93 ? 6.533 -8.972 -4.951 1.00 74.56 93 SER A N 1
ATOM 697 C CA . SER A 1 93 ? 7.782 -9.637 -5.354 1.00 74.56 93 SER A CA 1
ATOM 698 C C . SER A 1 93 ? 8.471 -8.904 -6.512 1.00 74.56 93 SER A C 1
ATOM 700 O O . SER A 1 93 ? 7.863 -8.694 -7.562 1.00 74.56 93 SER A O 1
ATOM 702 N N . ALA A 1 94 ? 9.749 -8.556 -6.332 1.00 64.50 94 ALA A N 1
ATOM 703 C CA . ALA A 1 94 ? 10.518 -7.767 -7.295 1.00 64.50 94 ALA A CA 1
ATOM 704 C C . ALA A 1 94 ? 10.725 -8.480 -8.644 1.00 64.50 94 ALA A C 1
ATOM 706 O O . ALA A 1 94 ? 10.816 -7.812 -9.675 1.00 64.50 94 ALA A O 1
ATOM 707 N N . ASP A 1 95 ? 10.733 -9.815 -8.644 1.00 71.94 95 ASP A N 1
ATOM 708 C CA . ASP A 1 95 ? 11.125 -10.641 -9.794 1.00 71.94 95 ASP A CA 1
ATOM 709 C C . ASP A 1 95 ? 9.954 -11.099 -10.677 1.00 71.94 95 ASP A C 1
ATOM 711 O O . ASP A 1 95 ? 10.150 -11.870 -11.616 1.00 71.94 95 ASP A O 1
ATOM 715 N N . ARG A 1 96 ? 8.723 -10.648 -10.400 1.00 81.00 96 ARG A N 1
ATOM 716 C CA . ARG A 1 96 ? 7.551 -11.043 -11.196 1.00 81.00 96 ARG A CA 1
ATOM 717 C C . ARG A 1 96 ? 7.242 -10.049 -12.310 1.00 81.00 96 ARG A C 1
ATOM 719 O O . ARG A 1 96 ? 7.266 -8.838 -12.103 1.00 81.00 96 ARG A O 1
ATOM 726 N N . GLU A 1 97 ? 6.849 -10.563 -13.474 1.00 79.56 97 GLU A N 1
ATOM 727 C CA . GLU A 1 97 ? 6.399 -9.739 -14.607 1.00 79.56 97 GLU A CA 1
ATOM 728 C C . GLU A 1 97 ? 5.111 -8.955 -14.296 1.00 79.56 97 GLU A C 1
ATOM 730 O O . GLU A 1 97 ? 4.928 -7.837 -14.780 1.00 79.56 97 GLU A O 1
ATOM 735 N N . ASP A 1 98 ? 4.235 -9.506 -13.450 1.00 85.06 98 ASP A N 1
ATOM 736 C CA . ASP A 1 98 ? 2.948 -8.921 -13.054 1.00 85.06 98 ASP A CA 1
ATOM 737 C C . ASP A 1 98 ? 3.044 -7.936 -11.872 1.00 85.06 98 ASP A C 1
ATOM 739 O O . ASP A 1 98 ? 2.026 -7.383 -11.442 1.00 85.06 98 ASP A O 1
ATOM 743 N N . ARG A 1 99 ? 4.259 -7.638 -11.382 1.00 89.56 99 ARG A N 1
ATOM 744 C CA . ARG A 1 99 ? 4.490 -6.745 -10.231 1.00 89.56 99 ARG A CA 1
ATOM 745 C C . ARG A 1 99 ? 3.792 -5.375 -10.305 1.00 89.56 99 ARG A C 1
ATOM 747 O O . ARG A 1 99 ? 3.289 -4.957 -9.262 1.00 89.56 99 ARG A O 1
ATOM 754 N N . PRO A 1 100 ? 3.656 -4.676 -11.460 1.00 90.81 100 PRO A N 1
ATOM 755 C CA . PRO A 1 100 ? 2.930 -3.405 -11.488 1.00 90.81 100 PRO A CA 1
ATOM 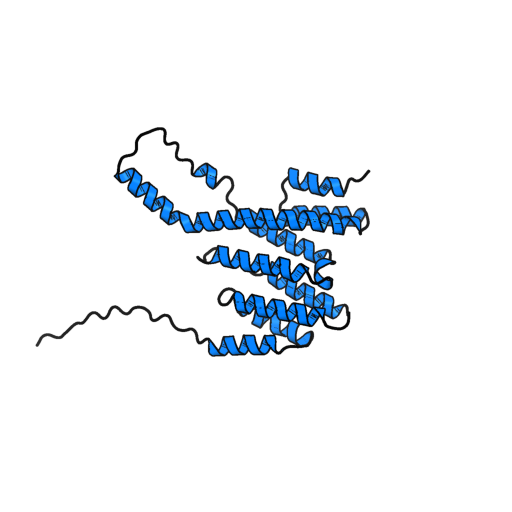756 C C . PRO A 1 100 ? 1.438 -3.600 -11.186 1.00 90.81 100 PRO A C 1
ATOM 758 O O . PRO A 1 100 ? 0.835 -2.830 -10.445 1.00 90.81 100 PRO A O 1
ATOM 761 N N . SER A 1 101 ? 0.835 -4.671 -11.713 1.00 90.69 101 SER A N 1
ATOM 762 C CA . SER A 1 101 ? -0.570 -4.996 -11.457 1.00 90.69 101 SER A CA 1
ATOM 763 C C . SER A 1 101 ? -0.803 -5.418 -10.008 1.00 90.69 101 SER A C 1
ATOM 765 O O . SER A 1 101 ? -1.799 -5.014 -9.411 1.00 90.69 101 SER A O 1
ATOM 767 N N . LEU A 1 102 ? 0.124 -6.183 -9.426 1.00 93.25 102 LEU A N 1
ATOM 768 C CA . LEU A 1 102 ? 0.075 -6.553 -8.013 1.00 93.25 102 LEU A CA 1
ATOM 769 C C . LEU A 1 102 ? 0.188 -5.323 -7.102 1.00 93.25 102 LEU A C 1
ATOM 771 O O . LEU A 1 102 ? -0.613 -5.184 -6.179 1.00 93.25 102 LEU A O 1
ATOM 775 N N . LEU A 1 103 ? 1.112 -4.396 -7.386 1.00 93.94 103 LEU A N 1
ATOM 776 C CA . LEU A 1 103 ? 1.222 -3.146 -6.627 1.00 93.94 103 LEU A CA 1
ATOM 777 C C . LEU A 1 103 ? -0.099 -2.375 -6.654 1.00 93.94 103 LEU A C 1
ATOM 779 O O . LEU A 1 103 ? -0.609 -1.998 -5.602 1.00 93.94 103 LEU A O 1
ATOM 783 N N . ARG A 1 104 ? -0.703 -2.225 -7.835 1.00 92.50 104 ARG A N 1
ATOM 784 C CA . ARG A 1 104 ? -1.984 -1.534 -7.981 1.00 92.50 104 ARG A CA 1
ATOM 785 C C . ARG A 1 104 ? -3.102 -2.178 -7.160 1.00 92.50 104 ARG A C 1
ATOM 787 O O . ARG A 1 104 ? -3.804 -1.470 -6.448 1.00 92.50 104 ARG A O 1
ATOM 794 N N . ILE A 1 105 ? -3.235 -3.507 -7.196 1.00 94.00 105 ILE A N 1
ATOM 795 C CA . ILE A 1 105 ? -4.239 -4.226 -6.390 1.00 94.00 105 ILE A CA 1
ATOM 796 C C . ILE A 1 105 ? -3.996 -4.008 -4.892 1.00 94.00 105 ILE A C 1
ATOM 798 O O . ILE A 1 105 ? -4.950 -3.763 -4.152 1.00 94.00 105 ILE A O 1
ATOM 802 N N . LYS A 1 106 ? -2.735 -4.070 -4.441 1.00 95.25 106 LYS A N 1
ATOM 803 C CA . LYS A 1 106 ? -2.364 -3.786 -3.047 1.00 95.25 106 LYS A CA 1
ATOM 804 C C . LYS A 1 106 ? -2.791 -2.369 -2.656 1.00 95.25 106 LYS A C 1
ATOM 806 O O . LYS A 1 106 ? -3.440 -2.200 -1.630 1.00 95.25 106 LYS A O 1
ATOM 811 N N . CYS A 1 107 ? -2.481 -1.368 -3.476 1.00 94.06 107 CYS A N 1
ATOM 812 C CA . CYS A 1 107 ? -2.813 0.031 -3.203 1.00 94.06 107 CYS A CA 1
ATOM 813 C C . CYS A 1 107 ? -4.323 0.295 -3.200 1.00 94.06 107 CYS A C 1
ATOM 815 O O . CYS A 1 107 ? -4.823 0.913 -2.261 1.00 94.06 107 CYS A O 1
ATOM 817 N N . ASP A 1 108 ? -5.055 -0.223 -4.189 1.00 94.12 108 ASP A N 1
ATOM 818 C CA . ASP A 1 108 ? -6.516 -0.109 -4.253 1.00 94.12 108 ASP A CA 1
ATOM 819 C C . ASP A 1 108 ? -7.167 -0.734 -3.005 1.00 94.12 108 ASP A C 1
ATOM 821 O O . ASP A 1 108 ? -8.114 -0.183 -2.439 1.00 94.12 108 ASP A O 1
ATOM 825 N N . LEU A 1 109 ? -6.634 -1.866 -2.534 1.00 95.81 109 LEU A N 1
ATOM 826 C CA . LEU A 1 109 ? -7.118 -2.540 -1.333 1.00 95.81 109 LEU A CA 1
ATOM 827 C C . LEU A 1 109 ? -6.786 -1.773 -0.047 1.00 95.81 109 LEU A C 1
ATOM 829 O O . LEU A 1 109 ? -7.645 -1.676 0.823 1.00 95.81 109 LEU A O 1
ATOM 833 N N . ILE A 1 110 ? -5.582 -1.201 0.067 1.00 96.12 110 ILE A N 1
ATOM 834 C CA . ILE A 1 110 ? -5.201 -0.335 1.196 1.00 96.12 110 ILE A CA 1
ATOM 835 C C . ILE A 1 110 ? -6.187 0.826 1.314 1.00 96.12 110 ILE A C 1
ATOM 837 O O . ILE A 1 110 ? -6.776 1.014 2.377 1.00 96.12 110 ILE A O 1
ATOM 841 N N . VAL A 1 111 ? -6.413 1.566 0.223 1.00 93.38 111 VAL A N 1
ATOM 842 C CA . VAL A 1 111 ? -7.340 2.709 0.212 1.00 93.38 111 VAL A CA 1
ATOM 843 C C . VAL A 1 111 ? -8.760 2.261 0.552 1.00 93.38 111 VAL A C 1
ATOM 845 O O . VAL A 1 111 ? -9.440 2.923 1.331 1.00 93.38 111 VAL A O 1
ATOM 848 N N . TRP A 1 112 ? -9.200 1.115 0.028 1.00 94.56 112 TRP A N 1
ATOM 849 C CA . TRP A 1 112 ? -10.520 0.575 0.342 1.00 94.56 112 TRP A CA 1
ATOM 850 C C . TRP A 1 112 ? -10.678 0.251 1.838 1.00 94.56 112 TRP A C 1
ATOM 852 O O . TRP A 1 112 ? -11.685 0.634 2.432 1.00 94.56 112 TRP A O 1
ATOM 862 N N . CYS A 1 113 ? -9.685 -0.389 2.469 1.00 94.81 113 CYS A N 1
ATOM 863 C CA . CYS A 1 113 ? -9.727 -0.736 3.897 1.00 94.81 113 CYS A CA 1
ATOM 864 C C . CYS A 1 113 ? -9.809 0.503 4.801 1.00 94.81 113 CYS A C 1
ATOM 866 O O . CYS A 1 113 ? -10.416 0.451 5.869 1.00 94.81 113 CYS A O 1
ATOM 868 N N . LEU A 1 114 ? -9.236 1.629 4.370 1.00 92.69 114 LEU A N 1
ATOM 869 C CA . LEU A 1 114 ? -9.278 2.901 5.098 1.00 92.69 114 LEU A CA 1
ATOM 870 C C . LEU A 1 114 ? -10.673 3.551 5.119 1.00 92.69 114 LEU A C 1
ATOM 872 O O . LEU A 1 114 ? -10.863 4.545 5.816 1.00 92.69 114 LEU A O 1
ATOM 876 N N . ASN A 1 115 ? -11.669 2.993 4.422 1.00 90.75 115 ASN A N 1
ATOM 877 C CA . ASN A 1 115 ? -13.064 3.412 4.582 1.00 90.75 115 ASN A CA 1
ATOM 878 C C . ASN A 1 115 ? -13.679 2.938 5.909 1.00 90.75 115 ASN A C 1
ATOM 880 O O . ASN A 1 115 ? -14.685 3.498 6.339 1.00 90.75 115 ASN A O 1
ATOM 884 N N . ALA A 1 116 ? -13.092 1.934 6.571 1.00 89.25 116 ALA A N 1
ATOM 885 C CA . ALA A 1 116 ? -13.548 1.474 7.878 1.00 89.25 116 ALA A CA 1
ATOM 886 C C . ALA A 1 116 ? -13.009 2.397 8.996 1.00 89.25 116 ALA A C 1
ATOM 888 O O . ALA A 1 116 ? -11.787 2.464 9.183 1.00 89.25 116 ALA A O 1
ATOM 889 N N . PRO A 1 117 ? -13.872 3.066 9.791 1.00 87.56 117 PRO A N 1
ATOM 890 C CA . PRO A 1 117 ? -13.428 3.988 10.846 1.00 87.56 117 PRO A CA 1
ATOM 891 C C . PRO A 1 117 ? -12.511 3.334 11.889 1.00 87.56 117 PRO A C 1
ATOM 893 O O . PRO A 1 117 ? -11.516 3.920 12.306 1.00 87.56 117 PRO A O 1
ATOM 896 N N . SER A 1 118 ? -12.777 2.069 12.237 1.00 86.25 118 SER A N 1
ATOM 897 C CA . SER A 1 118 ? -11.972 1.279 13.185 1.00 86.25 118 SER A CA 1
ATOM 898 C C . SER A 1 118 ? -10.505 1.099 12.760 1.00 86.25 118 SER A C 1
ATOM 900 O O . SER A 1 118 ? -9.629 0.882 13.610 1.00 86.25 118 SER A O 1
ATOM 902 N N . ILE A 1 119 ? -10.235 1.210 11.457 1.00 91.38 119 ILE A N 1
ATOM 903 C CA . ILE A 1 119 ? -8.896 1.208 10.871 1.00 91.38 119 ILE A CA 1
ATOM 904 C C . ILE A 1 119 ? -8.394 2.650 10.745 1.00 91.38 119 ILE A C 1
ATOM 906 O O . ILE A 1 119 ? -7.346 2.977 11.297 1.00 91.38 119 ILE A O 1
ATOM 910 N N . ARG A 1 120 ? -9.135 3.516 10.047 1.00 89.38 120 ARG A N 1
ATOM 911 C CA . ARG A 1 120 ? -8.699 4.874 9.682 1.00 89.38 120 ARG A CA 1
ATOM 912 C C . ARG A 1 120 ? -8.339 5.753 10.876 1.00 89.38 120 ARG A C 1
ATOM 914 O O . ARG A 1 120 ? -7.361 6.492 10.821 1.00 89.38 120 ARG A O 1
ATOM 921 N N . ASP A 1 121 ? -9.120 5.680 11.945 1.00 86.75 121 ASP A N 1
ATOM 922 C CA . ASP A 1 121 ? -9.019 6.643 13.042 1.00 86.75 121 ASP A CA 1
ATOM 923 C C . ASP A 1 121 ? -7.871 6.301 14.018 1.00 86.75 121 ASP A C 1
ATOM 925 O O . ASP A 1 121 ? -7.649 6.998 15.006 1.00 86.75 121 ASP A O 1
ATOM 929 N N . ASP A 1 122 ? -7.107 5.238 13.742 1.00 87.56 122 ASP A N 1
ATOM 930 C CA . ASP A 1 122 ? -5.956 4.845 14.544 1.00 87.56 122 ASP A CA 1
ATOM 931 C C . ASP A 1 122 ? -4.632 5.402 14.022 1.00 87.56 122 ASP A C 1
ATOM 933 O O . ASP A 1 122 ? -4.307 5.298 12.842 1.00 87.56 122 ASP A O 1
ATOM 937 N N . VAL A 1 123 ? -3.794 5.892 14.934 1.00 89.06 123 VAL A N 1
ATOM 938 C CA . VAL A 1 123 ? -2.466 6.420 14.594 1.00 89.06 123 VAL A CA 1
ATOM 939 C C . VAL A 1 123 ? -1.561 5.360 13.952 1.00 89.06 123 VAL A C 1
ATOM 941 O O . VAL A 1 123 ? -0.820 5.677 13.022 1.00 89.06 123 VAL A O 1
ATOM 944 N N . SER A 1 124 ? -1.621 4.095 14.394 1.00 90.56 124 SER A N 1
ATOM 945 C CA . SER A 1 124 ? -0.735 3.050 13.859 1.00 90.56 124 SER A CA 1
ATOM 946 C C . SER A 1 124 ? -1.020 2.714 12.394 1.00 90.56 124 SER A C 1
ATOM 948 O O . SER A 1 124 ? -0.089 2.391 11.660 1.00 90.56 124 SER A O 1
ATOM 950 N N . THR A 1 125 ? -2.262 2.891 11.939 1.00 92.56 125 THR A N 1
ATOM 951 C CA . THR A 1 125 ? -2.669 2.735 10.535 1.00 92.56 125 THR A CA 1
ATOM 952 C C . THR A 1 125 ? -1.858 3.637 9.609 1.00 92.56 125 THR A C 1
ATOM 954 O O . THR A 1 125 ? -1.395 3.200 8.555 1.00 92.56 125 THR A O 1
ATOM 957 N N . TRP A 1 126 ? -1.623 4.883 10.019 1.00 93.56 126 TRP A N 1
ATOM 958 C CA . TRP A 1 126 ? -0.852 5.841 9.228 1.00 93.56 126 TRP A CA 1
ATOM 959 C C . TRP A 1 126 ? 0.639 5.513 9.209 1.00 93.56 126 TRP A C 1
ATOM 961 O O . TRP A 1 126 ? 1.302 5.787 8.213 1.00 93.56 126 TRP A O 1
ATOM 971 N N . PHE A 1 127 ? 1.164 4.867 10.255 1.00 95.50 127 PHE A N 1
ATOM 972 C CA . PHE A 1 127 ? 2.528 4.336 10.235 1.00 95.50 127 PHE A CA 1
ATOM 973 C C . PHE A 1 127 ? 2.672 3.172 9.251 1.00 95.50 127 PHE A C 1
ATOM 975 O O . PHE A 1 127 ? 3.641 3.152 8.503 1.00 95.50 127 PHE A O 1
ATOM 982 N N . GLU A 1 128 ? 1.707 2.248 9.193 1.00 96.38 128 GLU A N 1
ATOM 983 C CA . GLU A 1 128 ? 1.730 1.167 8.193 1.00 96.38 128 GLU A CA 1
ATOM 984 C C . GLU A 1 128 ? 1.673 1.728 6.765 1.00 96.38 128 GLU A C 1
ATOM 986 O O . GLU A 1 128 ? 2.424 1.285 5.898 1.00 96.38 128 GLU A O 1
ATOM 991 N N . LEU A 1 129 ? 0.822 2.732 6.513 1.00 96.38 129 LEU A N 1
ATOM 992 C CA . LEU A 1 129 ? 0.762 3.390 5.205 1.00 96.38 129 LEU A CA 1
ATOM 993 C C . LEU A 1 129 ? 2.070 4.127 4.875 1.00 96.38 129 LEU A C 1
ATOM 995 O O . LEU A 1 129 ? 2.556 4.022 3.751 1.00 96.38 129 LEU A O 1
ATOM 999 N N . ALA A 1 130 ? 2.660 4.831 5.845 1.00 96.38 130 ALA A N 1
ATOM 1000 C CA . ALA A 1 130 ? 3.956 5.484 5.680 1.00 96.38 130 ALA A CA 1
ATOM 1001 C C . ALA A 1 130 ? 5.055 4.475 5.321 1.00 96.38 130 ALA A C 1
ATOM 1003 O O . ALA A 1 130 ? 5.823 4.719 4.397 1.00 96.38 130 ALA A O 1
ATOM 1004 N N . SER A 1 131 ? 5.085 3.306 5.967 1.00 96.44 131 SER A N 1
ATOM 1005 C CA . SER A 1 131 ? 6.017 2.233 5.605 1.00 96.44 131 SER A CA 1
ATOM 1006 C C . SER A 1 131 ? 5.832 1.759 4.163 1.00 96.44 131 SER A C 1
ATOM 1008 O O . SER A 1 131 ? 6.822 1.596 3.458 1.00 96.44 131 SER A O 1
ATOM 1010 N N . VAL A 1 132 ? 4.590 1.608 3.686 1.00 95.69 132 VAL A N 1
ATOM 1011 C CA . VAL A 1 132 ? 4.323 1.244 2.281 1.00 95.69 132 VAL A CA 1
ATOM 1012 C C . VAL A 1 132 ? 4.847 2.311 1.316 1.00 95.69 132 VAL A C 1
ATOM 1014 O O . VAL A 1 132 ? 5.443 1.965 0.298 1.00 95.69 132 VAL A O 1
ATOM 1017 N N . VAL A 1 133 ? 4.662 3.598 1.628 1.00 95.50 133 VAL A N 1
ATOM 1018 C CA . VAL A 1 133 ? 5.220 4.701 0.826 1.00 95.50 133 VAL A CA 1
ATOM 1019 C C . VAL A 1 133 ? 6.747 4.604 0.763 1.00 95.50 133 VAL A C 1
ATOM 1021 O O . VAL A 1 133 ? 7.314 4.615 -0.329 1.00 95.50 133 VAL A O 1
ATOM 1024 N N . GLY A 1 134 ? 7.410 4.421 1.908 1.00 94.12 134 GLY A N 1
ATOM 1025 C CA . GLY A 1 134 ? 8.863 4.254 1.962 1.00 94.12 134 GLY A CA 1
ATOM 1026 C C . GLY A 1 134 ? 9.354 3.042 1.164 1.00 94.12 134 GLY A C 1
ATOM 1027 O O . GLY A 1 134 ? 10.310 3.148 0.400 1.00 94.12 134 GLY A O 1
ATOM 1028 N N . GLU A 1 135 ? 8.673 1.897 1.270 1.00 93.19 135 GLU A N 1
ATOM 1029 C CA . GLU A 1 135 ? 8.978 0.688 0.489 1.00 93.19 135 GLU A CA 1
ATOM 1030 C C . GLU A 1 135 ? 8.858 0.911 -1.024 1.00 93.19 135 GLU A C 1
ATOM 1032 O O . GLU A 1 135 ? 9.659 0.376 -1.795 1.00 93.19 135 GLU A O 1
ATOM 1037 N N . VAL A 1 136 ? 7.862 1.684 -1.467 1.00 92.88 136 VAL A N 1
ATOM 1038 C CA . VAL A 1 136 ? 7.698 2.059 -2.878 1.00 92.88 136 VAL A CA 1
ATOM 1039 C C . VAL A 1 136 ? 8.853 2.958 -3.318 1.00 92.88 136 VAL A C 1
ATOM 1041 O O . VAL A 1 136 ? 9.480 2.684 -4.342 1.00 92.88 136 VAL A O 1
ATOM 1044 N N . ARG A 1 137 ? 9.188 3.988 -2.533 1.00 92.06 137 ARG A N 1
ATOM 1045 C CA . ARG A 1 137 ? 10.269 4.936 -2.851 1.00 92.06 137 ARG A CA 1
ATOM 1046 C C . ARG A 1 137 ? 11.636 4.280 -2.960 1.00 92.06 137 ARG A C 1
ATOM 1048 O O . ARG A 1 137 ? 12.369 4.590 -3.892 1.00 92.06 137 ARG A O 1
ATOM 1055 N N . LEU A 1 138 ? 11.948 3.320 -2.089 1.00 90.81 138 LEU A N 1
ATOM 1056 C CA . LEU A 1 138 ? 13.211 2.567 -2.142 1.00 90.81 138 LEU A CA 1
ATOM 1057 C C . LEU A 1 138 ? 13.424 1.811 -3.459 1.00 90.81 138 LEU A C 1
ATOM 1059 O O . LEU A 1 138 ? 14.547 1.425 -3.774 1.00 90.81 138 LEU A O 1
ATOM 1063 N N . GLN A 1 139 ? 12.358 1.575 -4.222 1.00 90.25 139 GLN A N 1
ATOM 1064 C CA . GLN A 1 139 ? 12.412 0.863 -5.496 1.00 90.25 139 GLN A CA 1
ATOM 1065 C C . GLN A 1 139 ? 12.432 1.809 -6.707 1.00 90.25 139 GLN A C 1
ATOM 1067 O O . GLN A 1 139 ? 12.619 1.352 -7.841 1.00 90.25 139 GLN A O 1
ATOM 1072 N N . ILE A 1 140 ? 12.239 3.115 -6.494 1.00 89.31 140 ILE A N 1
ATOM 1073 C CA . ILE A 1 140 ? 12.316 4.133 -7.543 1.00 89.31 140 ILE A CA 1
ATOM 1074 C C . ILE A 1 140 ? 13.785 4.401 -7.862 1.00 89.31 140 ILE A C 1
ATOM 1076 O O . ILE A 1 140 ? 14.592 4.681 -6.981 1.00 89.31 140 ILE A O 1
ATOM 1080 N N . ILE A 1 141 ? 14.129 4.345 -9.147 1.00 84.62 141 ILE A N 1
ATOM 1081 C CA . ILE A 1 141 ? 15.441 4.751 -9.649 1.00 84.62 141 ILE A CA 1
ATOM 1082 C C . ILE A 1 141 ? 15.366 6.253 -9.966 1.00 84.62 141 ILE A C 1
ATOM 1084 O O . ILE A 1 141 ? 14.606 6.634 -10.868 1.00 84.62 141 ILE A O 1
ATOM 1088 N N . PRO A 1 142 ? 16.137 7.113 -9.274 1.00 79.31 142 PRO A N 1
ATOM 1089 C CA . PRO A 1 142 ? 16.160 8.544 -9.557 1.00 79.31 142 PRO A CA 1
ATOM 1090 C C . PRO A 1 142 ? 16.533 8.819 -11.015 1.00 79.31 142 PRO A C 1
ATOM 1092 O O . PRO A 1 142 ? 17.397 8.149 -11.582 1.00 79.31 142 PRO A O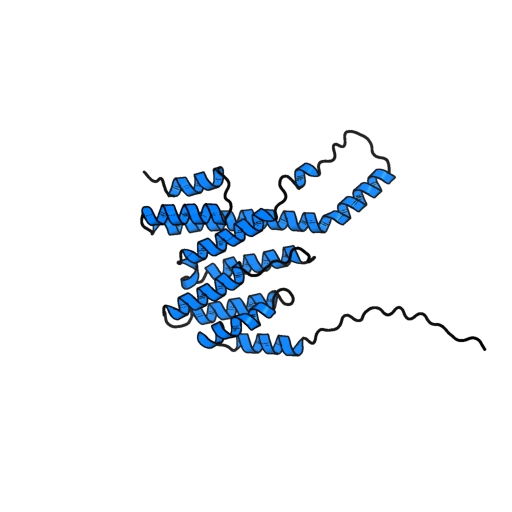 1
ATOM 1095 N N . ASP A 1 143 ? 15.864 9.794 -11.631 1.00 72.62 143 ASP A N 1
ATOM 1096 C CA . ASP A 1 143 ? 16.137 10.249 -12.999 1.00 72.62 143 ASP A CA 1
ATOM 1097 C C . ASP A 1 143 ? 16.082 9.164 -14.088 1.00 72.62 143 ASP A C 1
ATOM 1099 O O . ASP A 1 143 ? 16.608 9.357 -15.185 1.00 72.62 143 ASP A O 1
ATOM 1103 N N . TYR A 1 144 ? 15.384 8.046 -13.851 1.00 73.75 144 TYR A N 1
ATOM 1104 C CA . TYR A 1 144 ? 15.305 6.923 -14.797 1.00 73.75 144 TYR A CA 1
ATOM 1105 C C . TYR A 1 144 ? 14.879 7.340 -16.221 1.00 73.75 144 TYR A C 1
ATOM 1107 O O . TYR A 1 144 ? 15.366 6.802 -17.215 1.00 73.75 144 TYR A O 1
ATOM 1115 N N . GLN A 1 145 ? 13.990 8.333 -16.343 1.00 63.44 145 GLN A N 1
ATOM 1116 C CA . GLN A 1 145 ? 13.570 8.885 -17.640 1.00 63.44 145 GLN A CA 1
ATOM 1117 C C . GLN A 1 145 ? 14.608 9.840 -18.257 1.00 63.44 145 GLN A C 1
ATOM 1119 O O . GLN A 1 145 ? 14.743 9.882 -19.480 1.00 63.44 145 GLN A O 1
ATOM 1124 N N . ALA A 1 146 ? 15.346 10.602 -17.444 1.00 61.62 146 ALA A N 1
ATOM 1125 C CA . ALA A 1 146 ? 16.350 11.557 -17.915 1.00 61.62 146 ALA A CA 1
ATOM 1126 C C . ALA A 1 146 ? 17.653 10.860 -18.340 1.00 61.62 146 ALA A C 1
ATOM 1128 O O . ALA A 1 146 ? 18.206 11.203 -19.382 1.00 61.62 146 ALA A O 1
ATOM 1129 N N . GLN A 1 147 ? 18.055 9.794 -17.637 1.00 60.03 147 GLN A N 1
ATOM 1130 C CA . GLN A 1 147 ? 19.162 8.900 -18.017 1.00 60.03 147 GLN A CA 1
ATOM 1131 C C . GLN A 1 147 ? 18.967 8.241 -19.398 1.00 60.03 147 GLN A C 1
ATOM 1133 O O . GLN A 1 147 ? 19.910 7.702 -19.975 1.00 60.03 147 GLN A O 1
ATOM 1138 N N . ARG A 1 148 ? 17.741 8.273 -19.943 1.00 58.94 148 ARG A N 1
ATOM 1139 C CA . ARG A 1 148 ? 17.378 7.702 -21.248 1.00 58.94 148 ARG A CA 1
ATOM 1140 C C . ARG A 1 148 ? 17.482 8.693 -22.403 1.00 58.94 148 ARG A C 1
ATOM 1142 O O . ARG A 1 148 ? 17.385 8.258 -23.550 1.00 58.94 148 ARG A O 1
ATOM 1149 N N . ARG A 1 149 ? 17.638 10.000 -22.158 1.00 58.12 149 ARG A N 1
ATOM 1150 C CA . ARG A 1 149 ? 17.820 10.954 -23.260 1.00 58.12 149 ARG A CA 1
ATOM 1151 C C . ARG A 1 149 ? 19.142 10.629 -23.952 1.00 58.12 149 ARG A C 1
ATOM 1153 O O . ARG A 1 149 ? 20.208 11.040 -23.518 1.00 58.12 149 ARG A O 1
ATOM 1160 N N . LEU A 1 150 ? 19.050 9.835 -25.016 1.00 55.41 150 LEU A N 1
ATOM 1161 C CA . LEU A 1 150 ? 20.097 9.686 -26.008 1.00 55.41 150 LEU A CA 1
ATOM 1162 C C . LEU A 1 150 ? 20.428 11.104 -26.469 1.00 55.41 150 LEU A C 1
ATOM 1164 O O . LEU A 1 150 ? 19.562 11.774 -27.031 1.00 55.41 150 LEU A O 1
ATOM 1168 N N . ASN A 1 151 ? 21.656 11.552 -26.212 1.00 51.41 151 ASN A N 1
ATOM 1169 C CA . ASN A 1 151 ? 22.224 12.707 -26.897 1.00 51.41 151 ASN A CA 1
ATOM 1170 C C . ASN A 1 151 ? 22.324 12.335 -28.382 1.00 51.41 151 ASN A C 1
ATOM 1172 O O . ASN A 1 151 ? 23.320 11.785 -28.849 1.00 51.41 151 ASN A O 1
ATOM 1176 N N . LEU A 1 152 ? 21.224 12.534 -29.104 1.00 53.16 152 LEU A N 1
ATOM 1177 C CA . LEU A 1 152 ? 21.087 12.305 -30.536 1.00 53.16 152 LEU A CA 1
ATOM 1178 C C . LEU A 1 152 ? 21.578 13.548 -31.281 1.00 53.16 152 LEU A C 1
ATOM 1180 O O . LEU A 1 152 ? 20.837 14.179 -32.022 1.00 53.16 152 LEU A O 1
ATOM 1184 N N . ASP A 1 153 ? 22.856 13.870 -31.094 1.00 57.44 153 ASP A N 1
ATOM 1185 C CA . ASP A 1 153 ? 23.529 14.932 -31.851 1.00 57.44 153 ASP A CA 1
ATOM 1186 C C . ASP A 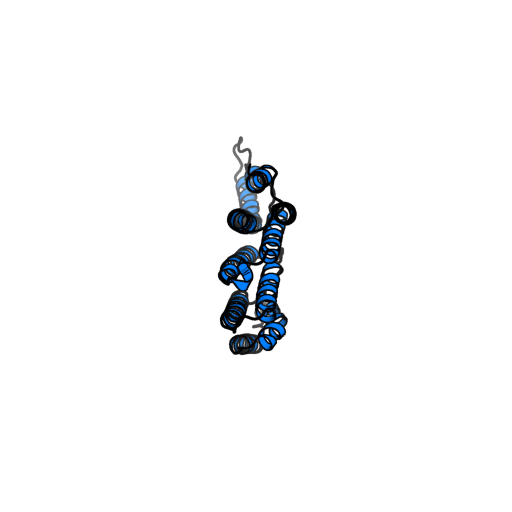1 153 ? 24.161 14.397 -33.151 1.00 57.44 153 ASP A C 1
ATOM 1188 O O . ASP A 1 153 ? 24.822 15.134 -33.880 1.00 57.44 153 ASP A O 1
ATOM 1192 N N . ARG A 1 154 ? 23.965 13.107 -33.481 1.00 66.94 154 ARG A N 1
ATOM 1193 C CA . ARG A 1 154 ? 24.459 12.498 -34.728 1.00 66.94 154 ARG A CA 1
ATOM 1194 C C . ARG A 1 154 ? 23.451 11.557 -35.384 1.00 66.94 154 ARG A C 1
ATOM 1196 O O . ARG A 1 154 ? 22.678 10.882 -34.704 1.00 66.94 154 ARG A O 1
ATOM 1203 N N . ALA A 1 155 ? 23.530 11.460 -36.711 1.00 72.50 155 ALA A N 1
ATOM 1204 C CA . ALA A 1 155 ? 22.816 10.449 -37.484 1.00 72.50 155 ALA A CA 1
ATOM 1205 C C . ALA A 1 155 ? 23.320 9.041 -37.119 1.00 72.50 155 ALA A C 1
ATOM 1207 O O . ALA A 1 155 ? 24.526 8.792 -37.103 1.00 72.50 155 ALA A O 1
ATOM 1208 N N . LEU A 1 156 ? 22.390 8.133 -36.817 1.00 78.12 156 LEU A N 1
ATOM 1209 C CA . LEU A 1 156 ? 22.676 6.732 -36.505 1.00 78.12 156 LEU A CA 1
ATOM 1210 C C . LEU A 1 156 ? 22.571 5.863 -37.761 1.00 78.12 156 LEU A C 1
ATOM 1212 O O . LEU A 1 156 ? 21.734 6.102 -38.633 1.00 78.12 156 LEU A O 1
ATOM 1216 N N . THR A 1 157 ? 23.386 4.816 -37.827 1.00 86.62 157 THR A N 1
ATOM 1217 C CA . THR A 1 157 ? 23.263 3.758 -38.837 1.00 86.62 157 THR A CA 1
ATOM 1218 C C . THR A 1 157 ? 22.035 2.876 -38.578 1.00 86.62 157 THR A C 1
ATOM 1220 O O . THR A 1 157 ? 21.526 2.792 -37.459 1.00 86.62 157 THR A O 1
ATOM 1223 N N . LEU A 1 158 ? 21.566 2.154 -39.603 1.00 85.12 158 LEU A N 1
ATOM 1224 C CA . LEU A 1 158 ? 20.421 1.242 -39.477 1.00 85.12 158 LEU A CA 1
ATOM 1225 C C . LEU A 1 158 ? 20.642 0.150 -38.409 1.00 85.12 158 LEU A C 1
ATOM 1227 O O . LEU A 1 158 ? 19.707 -0.208 -37.694 1.00 85.12 158 LEU A O 1
ATOM 1231 N N . GLU A 1 159 ? 21.866 -0.364 -38.278 1.00 85.88 159 GLU A N 1
ATOM 1232 C CA . GLU A 1 159 ? 22.206 -1.380 -37.271 1.00 85.88 159 GLU A CA 1
ATOM 1233 C C . GLU A 1 159 ? 22.222 -0.808 -35.847 1.00 85.88 159 GLU A C 1
ATOM 1235 O O . GLU A 1 159 ? 21.701 -1.438 -34.925 1.00 85.88 159 GLU A O 1
ATOM 1240 N N . GLU A 1 160 ? 22.718 0.420 -35.657 1.00 83.69 160 GLU A N 1
ATOM 1241 C CA . GLU A 1 160 ? 22.628 1.117 -34.367 1.00 83.69 160 GLU A CA 1
ATOM 1242 C C . GLU A 1 160 ? 21.166 1.362 -33.964 1.00 83.69 160 GLU A C 1
ATOM 1244 O O . GLU A 1 160 ? 20.805 1.155 -32.805 1.00 83.69 160 GLU A O 1
ATOM 1249 N N . VAL A 1 161 ? 20.298 1.717 -34.919 1.00 81.62 161 VAL A N 1
ATOM 1250 C CA . VAL A 1 161 ? 18.856 1.881 -34.673 1.00 81.62 161 VAL A CA 1
ATOM 1251 C C . VAL A 1 161 ? 18.202 0.557 -34.269 1.00 81.62 161 VAL A C 1
ATOM 1253 O O . VAL A 1 161 ? 17.432 0.520 -33.305 1.00 81.62 161 VAL A O 1
ATOM 1256 N N . LYS A 1 162 ? 18.510 -0.551 -34.956 1.00 84.69 162 LYS A N 1
ATOM 1257 C CA . LYS A 1 162 ? 17.985 -1.881 -34.596 1.00 84.69 162 LYS A CA 1
ATOM 1258 C C . LYS A 1 162 ? 18.429 -2.302 -33.197 1.00 84.69 162 LYS A C 1
ATOM 1260 O O . LYS A 1 162 ? 17.593 -2.755 -32.412 1.00 84.69 162 LYS A O 1
ATOM 1265 N N . LYS A 1 163 ? 19.711 -2.114 -32.869 1.00 84.12 163 LYS A N 1
ATOM 1266 C CA . LYS A 1 163 ? 20.265 -2.426 -31.545 1.00 84.12 163 LYS A CA 1
ATOM 1267 C C . LYS A 1 163 ? 19.594 -1.594 -30.453 1.00 84.12 163 LYS A C 1
ATOM 1269 O O . LYS A 1 163 ? 19.082 -2.163 -29.493 1.00 84.12 163 LYS A O 1
ATOM 1274 N N . ALA A 1 164 ? 19.501 -0.278 -30.642 1.00 78.94 164 ALA A N 1
ATOM 1275 C CA . ALA A 1 164 ? 18.825 0.616 -29.704 1.00 78.94 164 ALA A CA 1
ATOM 1276 C C . ALA A 1 164 ? 17.349 0.230 -29.507 1.00 78.94 164 ALA A C 1
ATOM 1278 O O . ALA A 1 164 ? 16.851 0.219 -28.385 1.00 78.94 164 ALA A O 1
ATOM 1279 N N . THR A 1 165 ? 16.655 -0.161 -30.579 1.00 80.12 165 THR A N 1
ATOM 1280 C CA . THR A 1 165 ? 15.254 -0.607 -30.512 1.00 80.12 165 THR A CA 1
ATOM 1281 C C . THR A 1 165 ? 15.101 -1.915 -29.729 1.00 80.12 165 THR A C 1
ATOM 1283 O O . THR A 1 165 ? 14.162 -2.062 -28.946 1.00 80.12 165 THR A O 1
ATOM 1286 N N . ALA A 1 166 ? 16.006 -2.877 -29.924 1.00 83.31 166 ALA A N 1
ATOM 1287 C CA . ALA A 1 166 ? 15.992 -4.142 -29.192 1.00 83.31 166 ALA A CA 1
ATOM 1288 C C . ALA A 1 166 ? 16.273 -3.934 -27.694 1.00 83.31 166 ALA A C 1
ATOM 1290 O O . ALA A 1 166 ? 15.558 -4.480 -26.852 1.00 83.31 166 ALA A O 1
ATOM 1291 N N . GLU A 1 167 ? 17.255 -3.093 -27.362 1.00 81.81 167 GLU A N 1
ATOM 1292 C CA . GLU A 1 167 ? 17.553 -2.702 -25.982 1.00 81.81 167 GLU A CA 1
ATOM 1293 C C . GLU A 1 167 ? 16.373 -1.971 -25.328 1.00 81.81 167 GLU A C 1
ATOM 1295 O O . GLU A 1 167 ? 16.058 -2.223 -24.164 1.00 81.81 167 GLU A O 1
ATOM 1300 N N . ASP A 1 168 ? 15.674 -1.112 -26.074 1.00 79.00 168 ASP A N 1
ATOM 1301 C CA . ASP A 1 168 ? 14.503 -0.397 -25.569 1.00 79.00 168 ASP A CA 1
ATOM 1302 C C . ASP A 1 168 ? 13.350 -1.347 -25.223 1.00 79.00 168 ASP A C 1
ATOM 1304 O O . ASP A 1 168 ? 12.744 -1.223 -24.156 1.00 79.00 168 ASP A O 1
ATOM 1308 N N . ARG A 1 169 ? 13.097 -2.341 -26.087 1.00 81.56 169 ARG A N 1
ATOM 1309 C CA . ARG A 1 169 ? 12.093 -3.390 -25.848 1.00 81.56 169 ARG A CA 1
ATOM 1310 C C . ARG A 1 169 ? 12.437 -4.243 -24.632 1.00 81.56 169 ARG A C 1
ATOM 1312 O O . ARG A 1 169 ? 11.554 -4.518 -23.826 1.00 81.56 169 ARG A O 1
ATOM 1319 N N . ALA A 1 170 ? 13.703 -4.622 -24.468 1.00 82.50 170 ALA A N 1
ATOM 1320 C CA . ALA A 1 170 ? 14.149 -5.405 -23.315 1.00 82.50 170 ALA A CA 1
ATOM 1321 C C . ALA A 1 170 ? 13.953 -4.661 -21.979 1.00 82.50 170 ALA A C 1
ATOM 1323 O O . ALA A 1 170 ? 13.763 -5.287 -20.938 1.00 82.50 170 ALA A O 1
ATOM 1324 N N . ARG A 1 171 ? 13.956 -3.321 -21.996 1.00 82.00 171 ARG A N 1
ATOM 1325 C CA . ARG A 1 171 ? 13.770 -2.475 -20.804 1.00 82.00 171 ARG A CA 1
ATOM 1326 C C . ARG A 1 171 ? 12.310 -2.130 -20.501 1.00 82.00 171 ARG A C 1
ATOM 1328 O O . ARG A 1 171 ? 12.037 -1.558 -19.445 1.00 82.00 171 ARG A O 1
ATOM 1335 N N . GLU A 1 172 ? 11.368 -2.470 -21.377 1.00 84.12 172 GLU A N 1
ATOM 1336 C CA . GLU A 1 172 ? 9.942 -2.153 -21.209 1.00 84.12 172 GLU A CA 1
ATOM 1337 C C . GLU A 1 172 ? 9.352 -2.624 -19.857 1.00 84.12 172 GLU A C 1
ATOM 1339 O O . GLU A 1 172 ? 8.668 -1.828 -19.207 1.00 84.12 172 GLU A O 1
ATOM 1344 N N . PRO A 1 173 ? 9.652 -3.835 -19.337 1.00 85.81 173 PRO A N 1
ATOM 1345 C CA . PRO A 1 173 ? 9.153 -4.267 -18.025 1.00 85.81 173 PRO A CA 1
ATOM 1346 C C . PRO A 1 173 ? 9.666 -3.411 -16.857 1.00 85.81 173 PRO A C 1
ATOM 1348 O O . PRO A 1 173 ? 8.946 -3.160 -15.887 1.00 85.81 173 PRO A O 1
ATOM 1351 N N . ILE A 1 174 ? 10.911 -2.932 -16.941 1.00 85.75 174 ILE A N 1
ATOM 1352 C CA . ILE A 1 174 ? 11.498 -2.040 -15.932 1.00 85.75 174 ILE A CA 1
ATOM 1353 C C . ILE A 1 174 ? 10.846 -0.662 -16.032 1.00 85.75 174 ILE A C 1
ATOM 1355 O O . ILE A 1 174 ? 10.476 -0.089 -15.013 1.00 85.75 174 ILE A O 1
ATOM 1359 N N . ARG A 1 175 ? 10.614 -0.159 -17.249 1.00 85.56 175 ARG A N 1
ATOM 1360 C CA . ARG A 1 175 ? 9.942 1.127 -17.469 1.00 85.56 175 ARG A CA 1
ATOM 1361 C C . ARG A 1 175 ? 8.527 1.147 -16.909 1.00 85.56 175 ARG A C 1
ATOM 1363 O O . ARG A 1 175 ? 8.174 2.093 -16.211 1.00 85.56 175 ARG A O 1
ATOM 1370 N N . ARG A 1 176 ? 7.727 0.115 -17.193 1.00 87.88 176 ARG A N 1
ATOM 1371 C CA . ARG A 1 176 ? 6.367 -0.008 -16.644 1.00 87.88 176 ARG A CA 1
ATOM 1372 C C . ARG A 1 176 ? 6.383 -0.032 -15.126 1.00 87.88 176 ARG A C 1
ATOM 1374 O O . ARG A 1 176 ? 5.556 0.617 -14.499 1.00 87.88 176 ARG A O 1
ATOM 1381 N N . TRP A 1 177 ? 7.348 -0.740 -14.551 1.00 90.75 177 TRP A N 1
ATOM 1382 C CA . TRP A 1 177 ? 7.512 -0.791 -13.108 1.00 90.75 177 TRP A CA 1
ATOM 1383 C C . TRP A 1 177 ? 7.865 0.569 -12.502 1.00 90.75 177 TRP A C 1
ATOM 1385 O O . TRP A 1 177 ? 7.179 1.015 -11.591 1.00 90.75 177 TRP A O 1
ATOM 1395 N N . GLN A 1 178 ? 8.862 1.264 -13.053 1.00 91.00 178 GLN A N 1
ATOM 1396 C CA . GLN A 1 178 ? 9.253 2.601 -12.595 1.00 91.00 178 GLN A CA 1
ATOM 1397 C C . GLN A 1 178 ? 8.109 3.615 -12.741 1.00 91.00 178 GLN A C 1
ATOM 1399 O O . GLN A 1 178 ? 7.892 4.432 -11.851 1.00 91.00 178 GLN A O 1
ATOM 1404 N N . HIS A 1 179 ? 7.327 3.534 -13.823 1.00 89.56 179 HIS A N 1
ATOM 1405 C CA . HIS A 1 179 ? 6.132 4.363 -13.991 1.00 89.56 179 HIS A CA 1
ATOM 1406 C C . HIS A 1 179 ? 5.092 4.095 -12.893 1.00 89.56 179 HIS A C 1
ATOM 1408 O O . HIS A 1 179 ? 4.569 5.040 -12.303 1.00 89.56 179 HIS A O 1
ATOM 1414 N N . GLU A 1 180 ? 4.787 2.825 -12.613 1.00 92.19 180 GLU A N 1
ATOM 1415 C CA . GLU A 1 180 ? 3.786 2.466 -11.604 1.00 92.19 180 GLU A CA 1
ATOM 1416 C C . GLU A 1 180 ? 4.241 2.838 -10.188 1.00 92.19 180 GLU A C 1
ATOM 1418 O O . GLU A 1 180 ? 3.430 3.325 -9.403 1.00 92.19 180 GLU A O 1
ATOM 1423 N N . LEU A 1 181 ? 5.533 2.687 -9.875 1.00 92.88 181 LEU A N 1
ATOM 1424 C CA . LEU A 1 181 ? 6.111 3.107 -8.598 1.00 92.88 181 LEU A CA 1
ATOM 1425 C C . LEU A 1 181 ? 5.965 4.614 -8.374 1.00 92.88 181 LEU A C 1
ATOM 1427 O O . LEU A 1 181 ? 5.421 5.018 -7.352 1.00 92.88 181 LEU A O 1
ATOM 1431 N N . VAL A 1 182 ? 6.379 5.442 -9.340 1.00 91.50 182 VAL A N 1
ATOM 1432 C CA . VAL A 1 182 ? 6.275 6.911 -9.240 1.00 91.50 182 VAL A CA 1
ATOM 1433 C C . VAL A 1 182 ? 4.816 7.354 -9.122 1.00 91.50 182 VAL A C 1
ATOM 1435 O O . VAL A 1 182 ? 4.484 8.232 -8.326 1.00 91.50 182 VAL A O 1
ATOM 1438 N N . ARG A 1 183 ? 3.914 6.730 -9.889 1.00 91.56 183 ARG A N 1
ATOM 1439 C CA . ARG A 1 183 ? 2.473 6.987 -9.780 1.00 91.56 183 ARG A CA 1
ATOM 1440 C C . ARG A 1 183 ? 1.951 6.643 -8.384 1.00 91.56 183 ARG A C 1
ATOM 1442 O O . ARG A 1 183 ? 1.221 7.438 -7.795 1.00 91.56 183 ARG A O 1
ATOM 1449 N N . THR A 1 184 ? 2.305 5.463 -7.884 1.00 92.88 184 THR A N 1
ATOM 1450 C CA . THR A 1 184 ? 1.863 4.958 -6.581 1.00 92.88 184 THR A CA 1
ATOM 1451 C C . THR A 1 184 ? 2.370 5.837 -5.450 1.00 92.88 184 THR A C 1
ATOM 1453 O O . THR A 1 184 ? 1.574 6.246 -4.607 1.00 92.88 184 THR A O 1
ATOM 1456 N N . ASP A 1 185 ? 3.660 6.170 -5.466 1.00 93.44 185 ASP A N 1
ATOM 1457 C CA . ASP A 1 185 ? 4.281 7.070 -4.501 1.00 93.44 185 ASP A CA 1
ATOM 1458 C C . ASP A 1 185 ? 3.539 8.404 -4.445 1.00 93.44 185 ASP A C 1
ATOM 1460 O O . ASP A 1 185 ? 3.065 8.799 -3.383 1.00 93.44 185 ASP A O 1
ATOM 1464 N N . ARG A 1 186 ? 3.331 9.051 -5.597 1.00 91.12 186 ARG A N 1
ATOM 1465 C CA . ARG A 1 186 ? 2.616 10.329 -5.653 1.00 91.12 186 ARG A CA 1
ATOM 1466 C C . ARG A 1 186 ? 1.217 10.226 -5.046 1.00 91.12 186 ARG A C 1
ATOM 1468 O O . ARG A 1 186 ? 0.829 11.072 -4.244 1.00 91.12 186 ARG A O 1
ATOM 1475 N N . CYS A 1 187 ? 0.445 9.207 -5.424 1.00 92.19 187 CYS A N 1
ATOM 1476 C CA . CYS A 1 187 ? -0.921 9.031 -4.933 1.00 92.19 187 CYS A CA 1
ATOM 1477 C C . CYS A 1 187 ? -0.968 8.761 -3.423 1.00 92.19 187 CYS A C 1
ATOM 1479 O O . CYS A 1 187 ? -1.729 9.421 -2.713 1.00 92.19 187 CYS A O 1
ATOM 1481 N N . LEU A 1 188 ? -0.167 7.814 -2.929 1.00 93.31 188 LEU A N 1
ATOM 1482 C CA . LEU A 1 188 ? -0.178 7.433 -1.519 1.00 93.31 188 LEU A CA 1
ATOM 1483 C C . LEU A 1 188 ? 0.441 8.506 -0.625 1.00 93.31 188 LEU A C 1
ATOM 1485 O O . LEU A 1 188 ? -0.095 8.747 0.451 1.00 93.31 188 LEU A O 1
ATOM 1489 N N . SER A 1 189 ? 1.497 9.190 -1.070 1.00 92.81 189 SER A N 1
ATOM 1490 C CA . SER A 1 189 ? 2.127 10.287 -0.326 1.00 92.81 189 SER A CA 1
ATOM 1491 C C . SER A 1 189 ? 1.164 11.457 -0.138 1.00 92.81 189 SER A C 1
ATOM 1493 O O . SER A 1 189 ? 0.965 11.905 0.989 1.00 92.81 189 SER A O 1
ATOM 1495 N N . MET A 1 190 ? 0.478 11.901 -1.202 1.00 90.19 190 MET A N 1
ATOM 1496 C CA . MET A 1 190 ? -0.549 12.948 -1.085 1.00 90.19 190 MET A CA 1
ATOM 1497 C C . MET A 1 190 ? -1.685 12.524 -0.149 1.00 90.19 190 MET A C 1
ATOM 1499 O O . MET A 1 190 ? -2.106 13.300 0.710 1.00 90.19 190 MET A O 1
ATOM 1503 N N . PHE A 1 191 ? -2.167 11.285 -0.288 1.00 91.44 191 PHE A N 1
ATOM 1504 C CA . PHE A 1 191 ? -3.224 10.754 0.569 1.00 91.44 191 PHE A CA 1
ATOM 1505 C C . PHE A 1 191 ? -2.786 10.697 2.041 1.00 91.44 191 PHE A C 1
ATOM 1507 O O . PHE A 1 191 ? -3.521 11.142 2.923 1.00 91.44 191 PHE A O 1
ATOM 1514 N N . LEU A 1 192 ? -1.582 10.191 2.310 1.00 92.62 192 LEU A N 1
ATOM 1515 C CA . LEU A 1 192 ? -0.994 10.104 3.643 1.00 92.62 192 LEU A CA 1
ATOM 1516 C C . LEU A 1 192 ? -0.843 11.491 4.267 1.00 92.62 192 LEU A C 1
ATOM 1518 O O . LEU A 1 192 ? -1.312 11.699 5.381 1.00 92.62 192 LEU A O 1
ATOM 1522 N N . MET A 1 193 ? -0.259 12.452 3.546 1.00 89.44 193 MET A N 1
ATOM 1523 C CA . MET A 1 193 ? -0.094 13.821 4.038 1.00 89.44 193 MET A CA 1
ATOM 1524 C C . MET A 1 193 ? -1.442 14.454 4.387 1.00 89.44 193 MET A C 1
ATOM 1526 O O . MET A 1 193 ? -1.598 14.974 5.489 1.00 89.44 193 MET A O 1
ATOM 1530 N N . GLN A 1 194 ? -2.439 14.366 3.502 1.00 88.06 194 GLN A N 1
ATOM 1531 C CA . GLN A 1 194 ? -3.753 14.967 3.743 1.00 88.06 194 GLN A CA 1
ATOM 1532 C C . GLN A 1 194 ? -4.431 14.409 5.002 1.00 88.06 194 GLN A C 1
ATOM 1534 O O . GLN A 1 194 ? -5.000 15.166 5.788 1.00 88.06 194 GLN A O 1
ATOM 1539 N N . ASN A 1 195 ? -4.361 13.094 5.214 1.00 88.75 195 ASN A N 1
ATOM 1540 C CA . ASN A 1 195 ? -5.031 12.460 6.346 1.00 88.75 195 ASN A CA 1
ATOM 1541 C C . ASN A 1 195 ? -4.232 12.561 7.652 1.00 88.75 195 ASN A C 1
ATOM 1543 O O . ASN A 1 195 ? -4.825 12.716 8.717 1.00 88.75 195 ASN A O 1
ATOM 1547 N N . VAL A 1 196 ? -2.896 12.539 7.598 1.00 86.50 196 VAL A N 1
ATOM 1548 C CA . VAL A 1 196 ? -2.063 12.785 8.785 1.00 86.50 196 VAL A CA 1
ATOM 1549 C C . VAL A 1 196 ? -2.280 14.207 9.291 1.00 86.50 196 VAL A C 1
ATOM 1551 O O . VAL A 1 196 ? -2.388 14.382 10.499 1.00 86.50 196 VAL A O 1
ATOM 1554 N N . LYS A 1 197 ? -2.435 15.204 8.404 1.00 84.50 197 LYS A N 1
ATOM 1555 C CA . LYS A 1 197 ? -2.800 16.581 8.787 1.00 84.50 197 LYS A CA 1
ATOM 1556 C C . LYS A 1 197 ? -4.115 16.630 9.584 1.00 84.50 197 LYS A C 1
ATOM 1558 O O . LYS A 1 197 ? -4.167 17.264 10.637 1.00 84.50 197 LYS A O 1
ATOM 1563 N N . ASP A 1 198 ? -5.150 15.922 9.129 1.00 84.75 198 ASP A N 1
ATOM 1564 C CA . ASP A 1 198 ? -6.427 15.818 9.852 1.00 84.75 198 ASP A CA 1
ATOM 1565 C C . ASP A 1 198 ? -6.267 15.098 11.203 1.00 84.75 198 ASP A C 1
ATOM 1567 O O . ASP A 1 198 ? -6.739 15.591 12.228 1.00 84.75 198 ASP A O 1
ATOM 1571 N N . LEU A 1 199 ? -5.531 13.983 11.246 1.00 82.81 199 LEU A N 1
ATOM 1572 C CA . LEU A 1 199 ? -5.267 13.242 12.483 1.00 82.81 199 LEU A CA 1
ATOM 1573 C C . LEU A 1 199 ? -4.538 14.101 13.522 1.00 82.81 199 LEU A C 1
ATOM 1575 O O . LEU A 1 199 ? -4.937 14.149 14.686 1.00 82.81 199 LEU A O 1
ATOM 1579 N N . VAL A 1 200 ? -3.469 14.791 13.117 1.00 82.81 200 VAL A N 1
ATOM 1580 C CA . VAL A 1 200 ? -2.634 15.545 14.058 1.00 82.81 200 VAL A CA 1
ATOM 1581 C C . VAL A 1 200 ? -3.330 16.780 14.624 1.00 82.81 200 VAL A C 1
ATOM 1583 O O . VAL A 1 200 ? -2.949 17.259 15.696 1.00 82.81 200 VAL A O 1
ATOM 1586 N N . SER A 1 201 ? -4.364 17.280 13.939 1.00 82.12 201 SER A N 1
ATOM 1587 C CA . SER A 1 201 ? -5.216 18.364 14.437 1.00 82.12 201 SER A CA 1
ATOM 1588 C C . SER A 1 201 ? -6.042 17.953 15.666 1.00 82.12 201 SER A C 1
ATOM 1590 O O . SER A 1 201 ? -6.448 18.813 16.443 1.00 82.12 201 SER A O 1
ATOM 1592 N N . LYS A 1 202 ? -6.232 16.641 15.880 1.00 84.69 202 LYS A N 1
ATOM 1593 C CA . LYS A 1 202 ? -7.097 16.059 16.922 1.00 84.69 202 LYS A CA 1
ATOM 1594 C C . LYS A 1 202 ? -6.335 15.534 18.144 1.00 84.69 202 LYS A C 1
ATOM 1596 O O . LYS A 1 202 ? -6.967 15.085 19.096 1.00 84.69 202 LYS A O 1
ATOM 1601 N N . ILE A 1 203 ? -5.001 15.570 18.127 1.00 84.69 203 ILE A N 1
ATOM 1602 C CA . ILE A 1 203 ? -4.135 15.080 19.215 1.00 84.69 203 ILE A CA 1
ATOM 1603 C C . ILE A 1 203 ? -3.304 16.216 19.823 1.00 84.69 203 ILE A C 1
ATOM 1605 O O . ILE A 1 203 ? -3.143 17.283 19.219 1.00 84.69 203 ILE A O 1
ATOM 1609 N N . ASP A 1 204 ? -2.763 15.985 21.021 1.00 87.69 204 ASP A N 1
ATOM 1610 C CA . ASP A 1 204 ? -1.957 16.980 21.728 1.00 87.69 204 ASP A CA 1
ATOM 1611 C C . ASP A 1 204 ? -0.632 17.298 21.012 1.00 87.69 204 ASP A C 1
ATOM 1613 O O . ASP A 1 204 ? -0.116 16.528 20.198 1.00 87.69 204 ASP A O 1
ATOM 1617 N N . ALA A 1 205 ? -0.063 18.463 21.331 1.00 82.00 205 ALA A N 1
ATOM 1618 C CA . ALA A 1 205 ? 1.119 18.997 20.657 1.00 82.00 205 ALA A CA 1
ATOM 1619 C C . ALA A 1 205 ? 2.373 18.111 20.799 1.00 82.00 205 ALA A C 1
ATOM 1621 O O . ALA A 1 205 ? 3.215 18.092 19.896 1.00 82.00 205 ALA A O 1
ATOM 1622 N N . THR A 1 206 ? 2.509 17.372 21.904 1.00 81.88 206 THR A N 1
ATOM 1623 C CA . THR A 1 206 ? 3.656 16.485 22.139 1.00 81.88 206 THR A CA 1
ATOM 1624 C C . THR A 1 206 ? 3.527 15.223 21.290 1.00 81.88 206 THR A C 1
ATOM 1626 O O . THR A 1 206 ? 4.472 14.860 20.584 1.00 81.88 206 THR A O 1
ATOM 1629 N N . GLN A 1 207 ? 2.346 14.598 21.281 1.00 85.38 207 GLN A N 1
ATOM 1630 C CA . GLN A 1 207 ? 2.051 13.449 20.420 1.00 85.38 207 GLN A CA 1
ATOM 1631 C C . GLN A 1 207 ? 2.129 13.814 18.936 1.00 85.38 207 GLN A C 1
ATOM 1633 O O . GLN A 1 207 ? 2.693 13.057 18.146 1.00 85.38 207 GLN A O 1
ATOM 1638 N N . ARG A 1 208 ? 1.654 15.005 18.553 1.00 87.31 208 ARG A N 1
ATOM 1639 C CA . ARG A 1 208 ? 1.728 15.521 17.180 1.00 87.31 208 ARG A CA 1
ATOM 1640 C C . ARG A 1 208 ? 3.143 15.471 16.611 1.00 87.31 208 ARG A C 1
ATOM 1642 O O . ARG A 1 208 ? 3.333 14.941 15.518 1.00 87.31 208 ARG A O 1
ATOM 1649 N N . ARG A 1 209 ? 4.139 15.983 17.345 1.00 85.62 20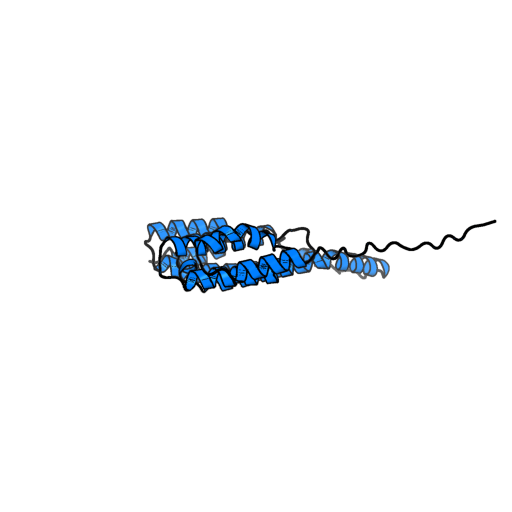9 ARG A N 1
ATOM 1650 C CA . ARG A 1 209 ? 5.543 15.974 16.891 1.00 85.62 209 ARG A CA 1
ATOM 1651 C C . ARG A 1 209 ? 6.063 14.555 16.680 1.00 85.62 209 ARG A C 1
ATOM 1653 O O . ARG A 1 209 ? 6.697 14.286 15.667 1.00 85.62 209 ARG A O 1
ATOM 1660 N N . GLN A 1 210 ? 5.771 13.650 17.613 1.00 89.62 210 GLN A N 1
ATOM 1661 C CA . GLN A 1 210 ? 6.221 12.257 17.538 1.00 89.62 210 GLN A CA 1
ATOM 1662 C C . GLN A 1 210 ? 5.599 11.516 16.350 1.00 89.62 210 GLN A C 1
ATOM 1664 O O . GLN A 1 210 ? 6.296 10.792 15.640 1.00 89.62 210 GLN A O 1
ATOM 1669 N N . VAL A 1 211 ? 4.298 11.711 16.115 1.00 90.38 211 VAL A N 1
ATOM 1670 C CA . VAL A 1 211 ? 3.585 11.109 14.981 1.00 90.38 211 VAL A CA 1
ATOM 1671 C C . VAL A 1 211 ? 4.157 11.612 13.661 1.00 90.38 211 VAL A C 1
ATOM 1673 O O . VAL A 1 211 ? 4.472 10.800 12.795 1.00 90.38 211 VAL A O 1
ATOM 1676 N N . VAL A 1 212 ? 4.334 12.927 13.521 1.00 89.56 212 VAL A N 1
ATOM 1677 C CA . VAL A 1 212 ? 4.843 13.536 12.285 1.00 89.56 212 VAL A CA 1
ATOM 1678 C C . VAL A 1 212 ? 6.265 13.090 11.984 1.00 89.56 212 VAL A C 1
ATOM 1680 O O . VAL A 1 212 ? 6.533 12.673 10.860 1.00 89.56 212 VAL A O 1
ATOM 1683 N N . GLU A 1 213 ? 7.151 13.083 12.981 1.00 90.31 213 GLU A N 1
ATOM 1684 C CA . GLU A 1 213 ? 8.525 12.622 12.778 1.00 90.31 213 GLU A CA 1
ATOM 1685 C C . GLU A 1 213 ? 8.572 11.143 12.383 1.00 90.31 213 GLU A C 1
ATOM 1687 O O . GLU A 1 213 ? 9.296 10.761 11.466 1.00 90.31 213 GLU A O 1
ATOM 1692 N N . LYS A 1 214 ? 7.745 10.300 13.009 1.00 93.69 214 LYS A N 1
ATOM 1693 C CA . LYS A 1 214 ? 7.691 8.880 12.664 1.00 93.69 214 LYS A CA 1
ATOM 1694 C C . LYS A 1 214 ? 7.126 8.642 11.262 1.00 93.69 214 LYS A C 1
ATOM 1696 O O . LYS A 1 214 ? 7.664 7.814 10.533 1.00 93.69 214 LYS A O 1
ATOM 1701 N N . VAL A 1 215 ? 6.074 9.362 10.864 1.00 93.38 215 VAL A N 1
ATOM 1702 C CA . VAL A 1 215 ? 5.535 9.298 9.493 1.00 93.38 215 VAL A CA 1
ATOM 1703 C C . VAL A 1 215 ? 6.600 9.723 8.485 1.00 93.38 215 VAL A C 1
ATOM 1705 O O . VAL A 1 215 ? 6.830 9.000 7.521 1.00 93.38 215 VAL A O 1
ATOM 1708 N N . ARG A 1 216 ? 7.288 10.840 8.740 1.00 92.00 216 ARG A N 1
ATOM 1709 C CA . ARG A 1 216 ? 8.367 11.369 7.896 1.00 92.00 216 ARG A CA 1
ATOM 1710 C C . ARG A 1 216 ? 9.475 10.344 7.670 1.00 92.00 216 ARG A C 1
ATOM 1712 O O . ARG A 1 216 ? 9.863 10.102 6.530 1.00 92.00 216 ARG A O 1
ATOM 1719 N N . GLN A 1 217 ? 9.939 9.712 8.748 1.00 93.56 217 GLN A N 1
ATOM 1720 C CA . GLN A 1 217 ? 10.985 8.690 8.700 1.00 93.56 217 GLN A CA 1
ATOM 1721 C C . GLN A 1 217 ? 10.542 7.444 7.927 1.00 93.56 217 GLN A C 1
ATOM 1723 O O . GLN A 1 217 ? 11.278 6.960 7.072 1.00 93.56 217 GLN A O 1
ATOM 1728 N N . LEU A 1 218 ? 9.340 6.930 8.204 1.00 95.56 218 LEU A N 1
ATOM 1729 C CA . LEU A 1 218 ? 8.837 5.716 7.557 1.00 95.56 218 LEU A CA 1
ATOM 1730 C C . LEU A 1 218 ? 8.542 5.931 6.068 1.00 95.56 218 LEU A C 1
ATOM 1732 O O . LEU A 1 218 ? 8.887 5.073 5.259 1.00 95.56 218 LEU A O 1
ATOM 1736 N N . ALA A 1 219 ? 7.944 7.071 5.715 1.00 93.75 219 ALA A N 1
ATOM 1737 C CA . ALA A 1 219 ? 7.620 7.426 4.336 1.00 93.75 219 ALA A CA 1
ATOM 1738 C C . ALA A 1 219 ? 8.828 7.923 3.536 1.00 93.75 219 ALA A C 1
ATOM 1740 O O . ALA A 1 219 ? 8.723 8.042 2.322 1.00 93.75 219 ALA A O 1
ATOM 1741 N N . GLN A 1 220 ? 9.961 8.201 4.190 1.00 92.19 220 GLN A N 1
ATOM 1742 C CA . GLN A 1 220 ? 11.153 8.782 3.564 1.00 92.19 220 GLN A CA 1
ATOM 1743 C C . GLN A 1 220 ? 10.823 10.077 2.809 1.00 92.19 220 GLN A C 1
ATOM 1745 O O . GLN A 1 220 ? 11.162 10.238 1.634 1.00 92.19 220 GLN A O 1
ATOM 1750 N N . PHE A 1 221 ? 10.101 10.980 3.476 1.00 86.88 221 PHE A N 1
ATOM 1751 C CA . PHE A 1 221 ? 9.758 12.286 2.916 1.00 86.88 221 PHE A CA 1
ATOM 1752 C C . PHE A 1 221 ? 11.000 13.141 2.674 1.00 86.88 221 PHE A C 1
ATOM 1754 O O . PHE A 1 221 ? 11.934 13.140 3.478 1.00 86.88 221 PHE A O 1
ATOM 1761 N N . THR A 1 222 ? 10.999 13.875 1.560 1.00 82.75 222 THR A N 1
ATOM 1762 C CA . THR A 1 222 ? 12.042 14.862 1.259 1.00 82.75 222 THR A CA 1
ATOM 1763 C C . THR A 1 222 ? 11.974 16.022 2.250 1.00 82.75 222 THR A C 1
ATOM 1765 O O . THR A 1 222 ? 10.997 16.164 2.989 1.00 82.75 222 THR A O 1
ATOM 1768 N N . ASP A 1 223 ? 12.988 16.886 2.270 1.00 78.31 223 ASP A N 1
ATOM 1769 C CA . ASP A 1 223 ? 12.966 18.079 3.125 1.00 78.31 223 ASP A CA 1
ATOM 1770 C C . ASP A 1 223 ? 11.790 19.014 2.788 1.00 78.31 223 ASP A C 1
ATOM 1772 O O . ASP A 1 223 ? 11.191 19.595 3.691 1.00 78.31 223 ASP A O 1
ATOM 1776 N N . GLU A 1 224 ? 11.395 19.100 1.514 1.00 81.75 224 GLU A N 1
ATOM 1777 C CA . GLU A 1 224 ? 10.238 19.888 1.067 1.00 81.75 224 GLU A CA 1
ATOM 1778 C C . GLU A 1 224 ? 8.916 19.320 1.602 1.00 81.75 224 GLU A C 1
ATOM 1780 O O . GLU A 1 224 ? 8.130 20.037 2.222 1.00 81.75 224 GLU A O 1
ATOM 1785 N N . GLU A 1 225 ? 8.689 18.015 1.435 1.00 82.38 225 GLU A N 1
ATOM 1786 C CA . GLU A 1 225 ? 7.497 17.331 1.958 1.00 82.38 225 GLU A CA 1
ATOM 1787 C C . GLU A 1 225 ? 7.466 17.364 3.493 1.00 82.38 225 GLU A C 1
ATOM 1789 O O . GLU A 1 225 ? 6.421 17.552 4.118 1.00 82.38 225 GLU A O 1
ATOM 1794 N N . SER A 1 226 ? 8.640 17.234 4.113 1.00 78.50 226 SER A N 1
ATOM 1795 C CA . SER A 1 226 ? 8.830 17.355 5.556 1.00 78.50 226 SER A CA 1
ATOM 1796 C C . SER A 1 226 ? 8.471 18.748 6.056 1.00 78.50 226 SER A C 1
ATOM 1798 O O . SER A 1 226 ? 7.846 18.873 7.107 1.00 78.50 226 SER A O 1
ATOM 1800 N N . HIS A 1 227 ? 8.844 19.791 5.315 1.00 79.12 227 HIS A N 1
ATOM 1801 C CA . HIS A 1 227 ? 8.490 21.167 5.632 1.00 79.12 227 HIS A CA 1
ATOM 1802 C C . HIS A 1 227 ? 6.978 21.390 5.497 1.00 79.12 227 HIS A C 1
ATOM 1804 O O . HIS A 1 227 ? 6.366 21.981 6.384 1.00 79.12 227 HIS A O 1
ATOM 1810 N N . GLU A 1 228 ? 6.344 20.867 4.443 1.00 79.81 228 GLU A N 1
ATOM 1811 C CA . GLU A 1 228 ? 4.890 20.958 4.259 1.00 79.81 228 GLU A CA 1
ATOM 1812 C C . GLU A 1 228 ? 4.111 20.239 5.376 1.00 79.81 228 GLU A C 1
ATOM 1814 O O . GLU A 1 228 ? 3.094 20.738 5.870 1.00 79.81 228 GLU A O 1
ATOM 1819 N N . LEU A 1 229 ? 4.602 19.078 5.815 1.00 74.12 229 LEU A N 1
ATOM 1820 C CA . LEU A 1 229 ? 4.028 18.335 6.934 1.00 74.12 229 LEU A CA 1
ATOM 1821 C C . LEU A 1 229 ? 4.320 19.018 8.284 1.00 74.12 229 LEU A C 1
ATOM 1823 O O . LEU A 1 229 ? 3.459 19.062 9.162 1.00 74.12 229 LEU A O 1
ATOM 1827 N N . GLY A 1 230 ? 5.517 19.585 8.444 1.00 64.94 230 GLY A N 1
ATOM 1828 C CA . GLY A 1 230 ? 5.978 20.293 9.639 1.00 64.94 230 GLY A CA 1
ATOM 1829 C C . GLY A 1 230 ? 5.289 21.640 9.863 1.00 64.94 230 GLY A C 1
ATOM 1830 O O . GLY A 1 230 ? 5.016 21.996 11.010 1.00 64.94 230 GLY A O 1
ATOM 1831 N N . ALA A 1 231 ? 4.904 22.3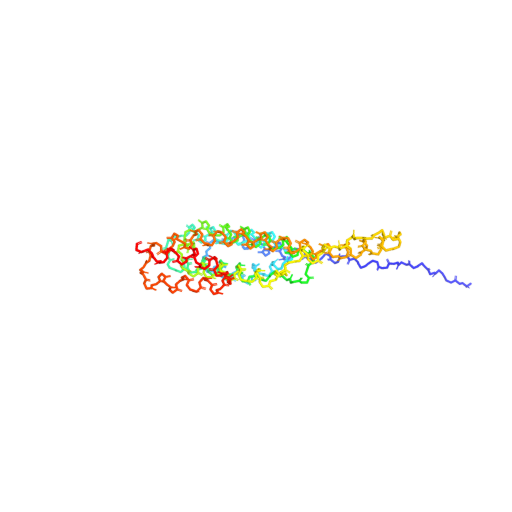47 8.797 1.00 64.12 231 ALA A N 1
ATOM 1832 C CA . ALA A 1 231 ? 4.104 23.572 8.875 1.00 64.12 231 ALA A CA 1
ATOM 1833 C C . ALA A 1 231 ? 2.756 23.348 9.592 1.00 64.12 231 ALA A C 1
ATOM 1835 O O . ALA A 1 231 ? 2.233 24.250 10.237 1.00 64.12 231 ALA A O 1
ATOM 1836 N N . VAL A 1 232 ? 2.228 22.119 9.564 1.00 58.59 232 VAL A N 1
ATOM 1837 C CA . VAL A 1 232 ? 0.994 21.729 10.275 1.00 58.59 232 VAL A CA 1
ATOM 1838 C C . VAL A 1 232 ? 1.245 21.508 11.776 1.00 58.59 232 VAL A C 1
ATOM 1840 O O . VAL A 1 232 ? 0.342 21.626 12.606 1.00 58.59 232 VAL A O 1
ATOM 1843 N N . VAL A 1 233 ? 2.489 21.207 12.157 1.00 54.81 233 VAL A N 1
ATOM 1844 C CA . VAL A 1 233 ? 2.922 21.058 13.555 1.00 54.81 233 VAL A CA 1
ATOM 1845 C C . VAL A 1 233 ? 3.251 22.404 14.191 1.00 54.81 233 VAL A C 1
ATOM 1847 O O . VAL A 1 233 ? 3.011 22.581 15.385 1.00 54.81 233 VAL A O 1
ATOM 1850 N N . GLY A 1 234 ? 3.781 23.332 13.397 1.00 50.66 234 GLY A N 1
ATOM 1851 C CA . GLY A 1 234 ? 4.292 24.630 13.824 1.00 50.66 234 GLY A CA 1
ATOM 1852 C C . GLY A 1 234 ? 3.268 25.757 13.915 1.00 50.66 234 GLY A C 1
ATOM 1853 O O . GLY A 1 234 ? 3.696 26.903 13.911 1.00 50.66 234 GLY A O 1
ATOM 1854 N N . GLY A 1 235 ? 1.965 25.465 13.993 1.00 43.88 235 GLY A N 1
ATOM 1855 C CA . GLY A 1 235 ? 0.931 26.488 14.178 1.00 43.88 235 GLY A CA 1
ATOM 1856 C C . GLY A 1 235 ? 1.149 27.309 15.454 1.00 43.88 235 GLY A C 1
ATOM 1857 O O . GLY A 1 235 ? 0.705 26.911 16.532 1.00 43.88 235 GLY A O 1
ATOM 1858 N N . GLN A 1 236 ? 1.862 28.426 15.307 1.00 36.16 236 GLN A N 1
ATOM 1859 C CA . GLN A 1 236 ? 1.479 29.716 15.870 1.00 36.16 236 GLN A CA 1
ATOM 1860 C C . GLN A 1 236 ? 0.484 30.375 14.917 1.00 36.16 236 GLN A C 1
ATOM 1862 O O . GLN A 1 236 ? 0.686 30.243 13.688 1.00 36.16 236 GLN A O 1
#

Sequence (236 aa):
MLLLAVLIVHMPAKSKASTAPQTQAVERVLALHGVTSITNALPEIRALWPEQPKAYSECIKHAVDVLAKAPDSKSLTQAARRVFASVCRIPTSADREDRPSLLRIKCDLIVWCLNAPSIRDDVSTWFELASVVGEVRLQIIPDYQAQRRLNLDRALTLEEVKKATAEDRAREPIRRWQHELVRTDRCLSMFLMQNVKDLVSKIDATQRRQVVEKVRQLAQFTDEESHELGAVVGGQ

pLDDT: mean 80.45, std 16.94, range [29.89, 96.44]

Foldseek 3Di:
DDDDDDPPPPDPPPPPPPCVVLVVLLVCLLPDQDLVSLLVSLVVLLVCPPVNLVSSLVSLLSSLVSLLPDDDDPSSLVSLQVSLLSLLPRDLDPPDLCSLVSLVSSLVSNVVSCVRCSQVLDLVNLLSLLLSLQVLVVLADPCPVVVPPDPPPDDDDPVRVVVVVVVVVVCVSVVSSNVSSVVSNVVSLVVSLVSLLVNLVVDDLVVSVVSLVSSCVSNVDDPVSSVVSVVSSPDD

Radius of gyration: 23.84 Å; chains: 1; bounding box: 45×82×63 Å